Protein AF-0000000072274814 (afdb_homodimer)

Organism: Rhodospirillum rubrum (strain ATCC 11170 / ATH 1.1.1 / DSM 467 / LMG 4362 / NCIMB 8255 / S1) (NCBI:txid269796)

Nearest PDB structures (foldseek):
  7jh5-assembly2_B  TM=3.979E-01  e=6.480E+00  synthetic construct
  5jr9-assembly1_B  TM=5.793E-01  e=1.884E+00  Nanoarchaeum equitans Kin4-M
  8gl3-assembly1_A  TM=4.711E-01  e=1.985E+00  synthetic construct

Sequence (294 aa):
MVKPGLYERDFYAWTREQAALLRSGQLSSADIDHIAEEIESMGRAEKRELVARLAVLLLHLLKWQFQPTHRGASWRLSIANTRDELADLLADNPSLTAQIDAAVGSAYRRARRQAAAETGYGESAFPDLCPYRLAEMMDGDFWPDQSMVKPGLYERDFYAWTREQAALLRSGQLSSADIDHIAEEIESMGRAEKRELVARLAVLLLHLLKWQFQPTHRGASWRLSIANTRDELADLLADNPSLTAQIDAAVGSAYRRARRQAAAETGYGESAFPDLCPYRLAEMMDGDFWPDQS

pLDDT: mean 94.86, std 9.3, range [36.84, 98.69]

Structure (mmCIF, N/CA/C/O backbone):
data_AF-0000000072274814-model_v1
#
loop_
_entity.id
_entity.type
_entity.pdbx_description
1 polymer 'DUF29 domain-containing protein'
#
loop_
_atom_site.group_PDB
_atom_site.id
_atom_site.type_symbol
_atom_site.label_atom_id
_atom_site.label_alt_id
_atom_site.label_comp_id
_atom_site.label_asym_id
_atom_site.label_entity_id
_atom_site.label_seq_id
_atom_site.pdbx_PDB_ins_code
_atom_site.Cartn_x
_atom_site.Cartn_y
_atom_site.Cartn_z
_atom_site.occupancy
_atom_site.B_iso_or_equiv
_atom_site.auth_seq_id
_atom_site.auth_comp_id
_atom_site.auth_asym_id
_atom_site.auth_atom_id
_atom_site.pdbx_PDB_model_num
ATOM 1 N N . MET A 1 1 ? 6.66 -10.148 -31.688 1 36.84 1 MET A N 1
ATOM 2 C CA . MET A 1 1 ? 6.156 -9.578 -30.453 1 36.84 1 MET A CA 1
ATOM 3 C C . MET A 1 1 ? 6.82 -10.227 -29.234 1 36.84 1 MET A C 1
ATOM 5 O O . MET A 1 1 ? 6.777 -11.453 -29.094 1 36.84 1 MET A O 1
ATOM 9 N N . VAL A 1 2 ? 7.852 -9.656 -28.922 1 49.53 2 VAL A N 1
ATOM 10 C CA . VAL A 1 2 ? 8.656 -10.305 -27.891 1 49.53 2 VAL A CA 1
ATOM 11 C C . VAL A 1 2 ? 7.75 -10.805 -26.766 1 49.53 2 VAL A C 1
ATOM 13 O O . VAL A 1 2 ? 6.836 -10.102 -26.328 1 49.53 2 VAL A O 1
ATOM 16 N N . LYS A 1 3 ? 7.637 -12.047 -26.656 1 57.03 3 LYS A N 1
ATOM 17 C CA . LYS A 1 3 ? 6.824 -12.703 -25.641 1 57.03 3 LYS A CA 1
ATOM 18 C C . LYS A 1 3 ? 7.062 -12.078 -24.266 1 57.03 3 LYS A C 1
ATOM 20 O O . LYS A 1 3 ? 8.203 -11.93 -23.828 1 57.03 3 LYS A O 1
ATOM 25 N N . PRO A 1 4 ? 5.898 -11.484 -23.766 1 71.69 4 PRO A N 1
ATOM 26 C CA . PRO A 1 4 ? 6.125 -10.852 -22.469 1 71.69 4 PRO A CA 1
ATOM 27 C C . PRO A 1 4 ? 6.855 -11.766 -21.484 1 71.69 4 PRO A C 1
ATOM 29 O O . PRO A 1 4 ? 6.664 -12.984 -21.516 1 71.69 4 PRO A O 1
ATOM 32 N N . GLY A 1 5 ? 7.875 -11.289 -20.984 1 86.38 5 GLY A N 1
ATOM 33 C CA . GLY A 1 5 ? 8.648 -12.047 -20.016 1 86.38 5 GLY A CA 1
ATOM 34 C C . GLY A 1 5 ? 7.871 -12.367 -18.766 1 86.38 5 GLY A C 1
ATOM 35 O O . GLY A 1 5 ? 6.703 -11.992 -18.625 1 86.38 5 GLY A O 1
ATOM 36 N N . LEU A 1 6 ? 8.352 -13.258 -18 1 92.56 6 LEU A N 1
ATOM 37 C CA . LEU A 1 6 ? 7.746 -13.703 -16.75 1 92.56 6 LEU A CA 1
ATOM 38 C C . LEU A 1 6 ? 7.324 -12.516 -15.891 1 92.56 6 LEU A C 1
ATOM 40 O O . LEU A 1 6 ? 6.289 -12.555 -15.227 1 92.56 6 LEU A O 1
ATOM 44 N N . TYR A 1 7 ? 8.047 -11.445 -15.977 1 95.12 7 TYR A N 1
ATOM 45 C CA . TYR A 1 7 ? 7.793 -10.219 -15.234 1 95.12 7 TYR A CA 1
ATOM 46 C C . TYR A 1 7 ? 6.414 -9.656 -15.562 1 95.12 7 TYR A C 1
ATOM 48 O O . TYR A 1 7 ? 5.668 -9.25 -14.664 1 95.12 7 TYR A O 1
ATOM 56 N N . GLU A 1 8 ? 5.977 -9.695 -16.75 1 93.62 8 GLU A N 1
ATOM 57 C CA . GLU A 1 8 ? 4.711 -9.125 -17.188 1 93.62 8 GLU A CA 1
ATOM 58 C C . GLU A 1 8 ? 3.574 -10.133 -17.062 1 93.62 8 GLU A C 1
ATOM 60 O O . GLU A 1 8 ? 2.43 -9.758 -16.797 1 93.62 8 GLU A O 1
ATOM 65 N N . ARG A 1 9 ? 3.865 -11.336 -17.141 1 95.19 9 ARG A N 1
ATOM 66 C CA . ARG A 1 9 ? 2.834 -12.352 -17.297 1 95.19 9 ARG A CA 1
ATOM 67 C C . ARG A 1 9 ? 2.455 -12.953 -15.945 1 95.19 9 ARG A C 1
ATOM 69 O O . ARG A 1 9 ? 1.327 -13.414 -15.766 1 95.19 9 ARG A O 1
ATOM 76 N N . ASP A 1 10 ? 3.389 -12.93 -15.141 1 97.69 10 ASP A N 1
ATOM 77 C CA . ASP A 1 10 ? 3.189 -13.562 -13.836 1 97.69 10 ASP A CA 1
ATOM 78 C C . ASP A 1 10 ? 4.113 -12.961 -12.789 1 97.69 10 ASP A C 1
ATOM 80 O O . ASP A 1 10 ? 5.117 -13.562 -12.406 1 97.69 10 ASP A O 1
ATOM 84 N N . PHE A 1 11 ? 3.74 -11.898 -12.234 1 98 11 PHE A N 1
ATOM 85 C CA . PHE A 1 11 ? 4.582 -11.117 -11.328 1 98 11 PHE A CA 1
ATOM 86 C C . PHE A 1 11 ? 4.887 -11.906 -10.062 1 98 11 PHE A C 1
ATOM 88 O O . PHE A 1 11 ? 6.012 -11.875 -9.562 1 98 11 PHE A O 1
ATOM 95 N N . TYR A 1 12 ? 3.971 -12.617 -9.562 1 97.94 12 TYR A N 1
ATOM 96 C CA . TYR A 1 12 ? 4.172 -13.43 -8.367 1 97.94 12 TYR A CA 1
ATOM 97 C C . TYR A 1 12 ? 5.262 -14.469 -8.586 1 97.94 12 TYR A C 1
ATOM 99 O O . TYR A 1 12 ? 6.203 -14.578 -7.801 1 97.94 12 TYR A O 1
ATOM 107 N N . ALA A 1 13 ? 5.125 -15.188 -9.641 1 97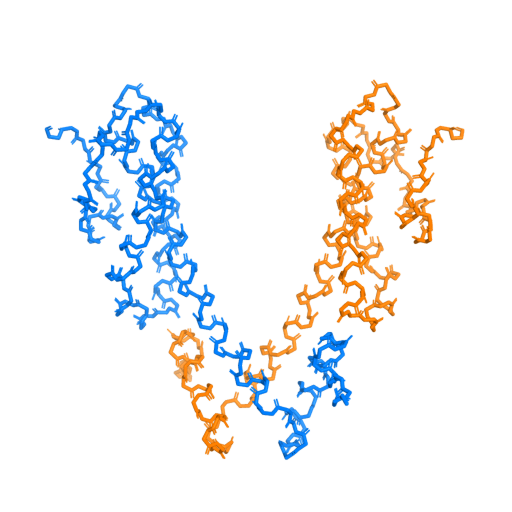.94 13 ALA A N 1
ATOM 108 C CA . ALA A 1 13 ? 6.141 -16.188 -9.969 1 97.94 13 ALA A CA 1
ATOM 109 C C . ALA A 1 13 ? 7.496 -15.531 -10.211 1 97.94 13 ALA A C 1
ATOM 111 O O . ALA A 1 13 ? 8.531 -16.078 -9.82 1 97.94 13 ALA A O 1
ATOM 112 N N . TRP A 1 14 ? 7.406 -14.391 -10.867 1 98.44 14 TRP A N 1
ATOM 113 C CA . TRP A 1 14 ? 8.633 -13.648 -11.133 1 98.44 14 TRP A CA 1
ATOM 114 C C . TRP A 1 14 ? 9.352 -13.305 -9.828 1 98.44 14 TRP A C 1
ATOM 116 O O . TRP A 1 14 ? 10.562 -13.516 -9.711 1 98.44 14 TRP A O 1
ATOM 126 N N . THR A 1 15 ? 8.625 -12.797 -8.836 1 98.44 15 THR A N 1
ATOM 127 C CA . THR A 1 15 ? 9.242 -12.406 -7.57 1 98.44 15 THR A CA 1
ATOM 128 C C . THR A 1 15 ? 9.891 -13.609 -6.891 1 98.44 15 THR A C 1
ATOM 130 O O . THR A 1 15 ? 10.992 -13.5 -6.344 1 98.44 15 THR A O 1
ATOM 133 N N . ARG A 1 16 ? 9.266 -14.703 -6.953 1 97.31 16 ARG A N 1
ATOM 134 C CA . ARG A 1 16 ? 9.789 -15.914 -6.324 1 97.31 16 ARG A CA 1
ATOM 135 C C . ARG A 1 16 ? 11.047 -16.391 -7.031 1 97.31 16 ARG A C 1
ATOM 137 O O . ARG A 1 16 ? 12.047 -16.719 -6.383 1 97.31 16 ARG A O 1
ATOM 144 N N . GLU A 1 17 ? 10.961 -16.406 -8.297 1 98.06 17 GLU A N 1
ATOM 145 C CA . GLU A 1 17 ? 12.102 -16.859 -9.094 1 98.06 17 GLU A CA 1
ATOM 146 C C . GLU A 1 17 ? 13.305 -15.945 -8.891 1 98.06 17 GLU A C 1
ATOM 148 O O . GLU A 1 17 ? 14.422 -16.422 -8.672 1 98.06 17 GLU A O 1
ATOM 153 N N . GLN A 1 18 ? 13.047 -14.648 -9 1 98.38 18 GLN A N 1
ATOM 154 C CA . GLN A 1 18 ? 14.133 -13.688 -8.891 1 98.38 18 GLN A CA 1
ATOM 155 C C . GLN A 1 18 ? 14.75 -13.711 -7.496 1 98.38 18 GLN A C 1
ATOM 157 O O . GLN A 1 18 ? 15.977 -13.648 -7.348 1 98.38 18 GLN A O 1
ATOM 162 N N . ALA A 1 19 ? 13.938 -13.797 -6.453 1 98.25 19 ALA A N 1
ATOM 163 C CA . ALA A 1 19 ? 14.461 -13.891 -5.098 1 98.25 19 ALA A CA 1
ATOM 164 C C . ALA A 1 19 ? 15.336 -15.133 -4.934 1 98.25 19 ALA A C 1
ATOM 166 O O . ALA A 1 19 ? 16.406 -15.062 -4.328 1 98.25 19 ALA A O 1
ATOM 167 N N . ALA A 1 20 ? 14.93 -16.234 -5.469 1 97.94 20 ALA A N 1
ATOM 168 C CA . ALA A 1 20 ? 15.688 -17.484 -5.379 1 97.94 20 ALA A CA 1
ATOM 169 C C . ALA A 1 20 ? 17.031 -17.375 -6.098 1 97.94 20 ALA A C 1
ATOM 171 O O . ALA A 1 20 ? 18.062 -17.812 -5.586 1 97.94 20 ALA A O 1
ATOM 172 N N . LEU A 1 21 ? 16.984 -16.781 -7.309 1 97.88 21 LEU A N 1
ATOM 173 C CA . LEU A 1 21 ? 18.203 -16.594 -8.078 1 97.88 21 LEU A CA 1
ATOM 174 C C . LEU A 1 21 ? 19.203 -15.719 -7.32 1 97.88 21 LEU A C 1
ATOM 176 O O . LEU A 1 21 ? 20.391 -16.031 -7.266 1 97.88 21 LEU A O 1
ATOM 180 N N . LEU A 1 22 ? 18.703 -14.656 -6.703 1 97.31 22 LEU A N 1
ATOM 181 C CA . LEU A 1 22 ? 19.547 -13.75 -5.934 1 97.31 22 LEU A CA 1
ATOM 182 C C . LEU A 1 22 ? 20.172 -14.461 -4.734 1 97.31 22 LEU A C 1
ATOM 184 O O . LEU A 1 22 ? 21.375 -14.391 -4.516 1 97.31 22 LEU A O 1
ATOM 188 N N . ARG A 1 23 ? 19.406 -15.203 -4.047 1 96.62 23 ARG A N 1
ATOM 189 C CA . ARG A 1 23 ? 19.859 -15.867 -2.83 1 96.62 23 ARG A CA 1
ATOM 190 C C . ARG A 1 23 ? 20.875 -16.969 -3.152 1 96.62 23 ARG A C 1
ATOM 192 O O . ARG A 1 23 ? 21.781 -17.234 -2.365 1 96.62 23 ARG A O 1
ATOM 199 N N . SER A 1 24 ? 20.719 -17.531 -4.262 1 96.88 24 SER A N 1
ATOM 200 C CA . SER A 1 24 ? 21.625 -18.609 -4.641 1 96.88 24 SER A CA 1
ATOM 201 C C . SER A 1 24 ? 22.859 -18.078 -5.34 1 96.88 24 SER A C 1
ATOM 203 O O . SER A 1 24 ? 23.734 -18.859 -5.75 1 96.88 24 SER A O 1
ATOM 205 N N . GLY A 1 25 ? 22.891 -16.797 -5.566 1 94.5 25 GLY A N 1
ATOM 206 C CA . GLY A 1 25 ? 24.078 -16.172 -6.148 1 94.5 25 GLY A CA 1
ATOM 207 C C . GLY A 1 25 ? 24.125 -16.281 -7.66 1 94.5 25 GLY A C 1
ATOM 208 O O . GLY A 1 25 ? 25.141 -15.992 -8.281 1 94.5 25 GLY A O 1
ATOM 209 N N . GLN A 1 26 ? 23.062 -16.75 -8.234 1 95.31 26 GLN A N 1
ATOM 210 C CA . GLN A 1 26 ? 23 -16.844 -9.688 1 95.31 26 GLN A CA 1
ATOM 211 C C . GLN A 1 26 ? 22.609 -15.516 -10.32 1 95.31 26 GLN A C 1
ATOM 213 O O . GLN A 1 26 ? 21.578 -15.43 -11 1 95.31 26 GLN A O 1
ATOM 218 N N . LEU A 1 27 ? 23.406 -14.555 -10.188 1 94.56 27 LEU A N 1
ATOM 219 C CA . LEU A 1 27 ? 23.109 -13.164 -10.539 1 94.56 27 LEU A CA 1
ATOM 220 C C . LEU A 1 27 ? 23.047 -12.992 -12.047 1 94.56 27 LEU A C 1
ATOM 222 O O . LEU A 1 27 ? 22.297 -12.148 -12.547 1 94.56 27 LEU A O 1
ATOM 226 N N . SER A 1 28 ? 23.797 -13.758 -12.75 1 93.44 28 SER A N 1
ATOM 227 C CA . SER A 1 28 ? 23.812 -13.656 -14.211 1 93.44 28 SER A CA 1
ATOM 228 C C . SER A 1 28 ? 22.469 -14.094 -14.805 1 93.44 28 SER A C 1
ATOM 230 O O . SER A 1 28 ? 22.125 -13.711 -15.922 1 93.44 28 SER A O 1
ATOM 232 N N . SER A 1 29 ? 21.766 -14.875 -14.062 1 96 29 SER A N 1
ATOM 233 C CA . SER A 1 29 ? 20.469 -15.383 -14.531 1 96 29 SER A CA 1
ATOM 234 C C . SER A 1 29 ? 19.328 -14.508 -14.047 1 96 29 SER A C 1
ATOM 236 O O . SER A 1 29 ? 18.172 -14.703 -14.445 1 96 29 SER A O 1
ATOM 238 N N . ALA A 1 30 ? 19.641 -13.586 -13.195 1 96.62 30 ALA A N 1
ATOM 239 C CA . ALA A 1 30 ? 18.594 -12.75 -12.594 1 96.62 30 ALA A CA 1
ATOM 240 C C . ALA A 1 30 ? 18.203 -11.617 -13.531 1 96.62 30 ALA A C 1
ATOM 242 O O . ALA A 1 30 ? 19 -11.156 -14.336 1 96.62 30 ALA A O 1
ATOM 243 N N . ASP A 1 31 ? 16.953 -11.227 -13.5 1 97.25 31 ASP A N 1
ATOM 244 C CA . ASP A 1 31 ? 16.391 -10.117 -14.266 1 97.25 31 ASP A CA 1
ATOM 245 C C . ASP A 1 31 ? 16.734 -8.773 -13.617 1 97.25 31 ASP A C 1
ATOM 247 O O . ASP A 1 31 ? 15.859 -8.078 -13.102 1 97.25 31 ASP A O 1
ATOM 251 N N . ILE A 1 32 ? 17.969 -8.391 -13.75 1 97.06 32 ILE A N 1
ATOM 252 C CA . ILE A 1 32 ? 18.562 -7.285 -13.016 1 97.06 32 ILE A CA 1
ATOM 253 C C . ILE A 1 32 ? 17.844 -5.984 -13.359 1 97.06 32 ILE A C 1
ATOM 255 O O . ILE A 1 32 ? 17.609 -5.148 -12.484 1 97.06 32 ILE A O 1
ATOM 259 N N . ASP A 1 33 ? 17.469 -5.871 -14.578 1 96.56 33 ASP A N 1
ATOM 260 C CA . ASP A 1 33 ? 16.828 -4.633 -15.008 1 96.56 33 ASP A CA 1
ATOM 261 C C . ASP A 1 33 ? 15.5 -4.422 -14.281 1 96.56 33 ASP A C 1
ATOM 263 O O . ASP A 1 33 ? 15.25 -3.344 -13.734 1 96.56 33 ASP A O 1
ATOM 267 N N . HIS A 1 34 ? 14.68 -5.445 -14.242 1 97.88 34 HIS A N 1
ATOM 268 C CA . HIS A 1 34 ? 13.383 -5.293 -13.586 1 97.88 34 HIS A CA 1
ATOM 269 C C . HIS A 1 34 ? 13.531 -5.266 -12.07 1 97.88 34 HIS A C 1
ATOM 271 O O . HIS A 1 34 ? 12.773 -4.586 -11.383 1 97.88 34 HIS A O 1
ATOM 277 N N . ILE A 1 35 ? 14.531 -5.969 -11.57 1 98.38 35 ILE A N 1
ATOM 278 C CA . ILE A 1 35 ? 14.812 -5.895 -10.141 1 98.38 35 ILE A CA 1
ATOM 279 C C . ILE A 1 35 ? 15.18 -4.465 -9.766 1 98.38 35 ILE A C 1
ATOM 281 O O . ILE A 1 35 ? 14.664 -3.916 -8.789 1 98.38 35 ILE A O 1
ATOM 285 N N . ALA A 1 36 ? 16.047 -3.854 -10.539 1 98.19 36 ALA A N 1
ATOM 286 C CA . ALA A 1 36 ? 16.438 -2.469 -10.297 1 98.19 36 ALA A CA 1
ATOM 287 C C . ALA A 1 36 ? 15.234 -1.538 -10.328 1 98.19 36 ALA A C 1
ATOM 289 O O . ALA A 1 36 ? 15.109 -0.64 -9.492 1 98.19 36 ALA A O 1
ATOM 290 N N . GLU A 1 37 ? 14.398 -1.772 -11.258 1 98 37 GLU A N 1
ATOM 291 C CA . GLU A 1 37 ? 13.188 -0.962 -11.391 1 98 37 GLU A CA 1
ATOM 292 C C . GLU A 1 37 ? 12.312 -1.076 -10.148 1 98 37 GLU A C 1
ATOM 294 O O . GLU A 1 37 ? 11.812 -0.07 -9.641 1 98 37 GLU A O 1
ATOM 299 N N . GLU A 1 38 ? 12.148 -2.314 -9.68 1 98.44 38 GLU A N 1
ATOM 300 C CA . GLU A 1 38 ? 11.312 -2.539 -8.508 1 98.44 38 GLU A CA 1
ATOM 301 C C . GLU A 1 38 ? 11.93 -1.899 -7.266 1 98.44 38 GLU A C 1
ATOM 303 O O . GLU A 1 38 ? 11.227 -1.294 -6.457 1 98.44 38 GLU A O 1
ATOM 308 N N . ILE A 1 39 ? 13.195 -2.01 -7.113 1 98.44 39 ILE A N 1
ATOM 309 C CA . ILE A 1 39 ? 13.891 -1.421 -5.973 1 98.44 39 ILE A CA 1
ATOM 310 C C . ILE A 1 39 ? 13.773 0.101 -6.027 1 98.44 39 ILE A C 1
ATOM 312 O O . ILE A 1 39 ? 13.477 0.741 -5.016 1 98.44 39 ILE A O 1
ATOM 316 N N . GLU A 1 40 ? 13.961 0.645 -7.191 1 97.44 40 GLU A N 1
ATOM 317 C CA . GLU A 1 40 ? 13.797 2.084 -7.363 1 97.44 40 GLU A CA 1
ATOM 318 C C . GLU A 1 40 ? 12.367 2.518 -7.055 1 97.44 40 GLU A C 1
ATOM 320 O O . GLU A 1 40 ? 12.148 3.568 -6.453 1 97.44 40 GLU A O 1
ATOM 325 N N . SER A 1 41 ? 11.445 1.715 -7.477 1 97.81 41 SER A N 1
ATOM 326 C CA . SER A 1 41 ? 10.039 2.01 -7.246 1 97.81 41 SER A CA 1
ATOM 327 C C . SER A 1 41 ? 9.727 2.084 -5.754 1 97.81 41 SER A C 1
ATOM 329 O O . SER A 1 41 ? 8.883 2.881 -5.328 1 97.81 41 SER A O 1
ATOM 331 N N . MET A 1 42 ? 10.375 1.286 -4.969 1 97.81 42 MET A N 1
ATOM 332 C CA . MET A 1 42 ? 10.18 1.319 -3.523 1 97.81 42 MET A CA 1
ATOM 333 C C . MET A 1 42 ? 10.594 2.668 -2.947 1 97.81 42 MET A C 1
ATOM 335 O O . MET A 1 42 ? 9.945 3.184 -2.033 1 97.81 42 MET A O 1
ATOM 339 N N . GLY A 1 43 ? 11.633 3.242 -3.492 1 97.06 43 GLY A N 1
ATOM 340 C CA . GLY A 1 43 ? 12.008 4.59 -3.104 1 97.06 43 GLY A CA 1
ATOM 341 C C . GLY A 1 43 ? 10.953 5.629 -3.441 1 97.06 43 GLY A C 1
ATOM 342 O O . GLY A 1 43 ? 10.648 6.496 -2.623 1 97.06 43 GLY A O 1
ATOM 343 N N . ARG A 1 44 ? 10.414 5.527 -4.578 1 96.62 44 ARG A N 1
ATOM 344 C CA . ARG A 1 44 ? 9.352 6.434 -5 1 96.62 44 ARG A CA 1
ATOM 345 C C . ARG A 1 44 ? 8.141 6.316 -4.082 1 96.62 44 ARG A C 1
ATOM 347 O O . ARG A 1 44 ? 7.457 7.309 -3.82 1 96.62 44 ARG A O 1
ATOM 354 N N . ALA A 1 45 ? 7.969 5.086 -3.652 1 97.38 45 ALA A N 1
ATOM 355 C CA . ALA A 1 45 ? 6.848 4.863 -2.744 1 97.38 45 ALA A CA 1
ATOM 356 C C . ALA A 1 45 ? 7.043 5.621 -1.435 1 97.38 45 ALA A C 1
ATOM 358 O O . ALA A 1 45 ? 6.09 6.172 -0.879 1 97.38 45 ALA A O 1
ATOM 359 N N . GLU A 1 46 ? 8.211 5.617 -0.935 1 97.69 46 GLU A N 1
ATOM 360 C CA . GLU A 1 46 ? 8.516 6.379 0.275 1 97.69 46 GLU A CA 1
ATOM 361 C C . GLU A 1 46 ? 8.25 7.867 0.072 1 97.69 46 GLU A C 1
ATOM 363 O O . GLU A 1 46 ? 7.691 8.531 0.95 1 97.69 46 GLU A O 1
ATOM 368 N N . LYS A 1 47 ? 8.648 8.336 -1.037 1 97.25 47 LYS A N 1
ATOM 369 C CA . LYS A 1 47 ? 8.398 9.742 -1.363 1 97.25 47 LYS A CA 1
ATOM 370 C C . LYS A 1 47 ? 6.906 10.023 -1.477 1 97.25 47 LYS A C 1
ATOM 372 O O . LYS A 1 47 ? 6.426 11.055 -0.999 1 97.25 47 LYS A O 1
ATOM 377 N N . ARG A 1 48 ? 6.207 9.125 -2.092 1 97.62 48 ARG A N 1
ATOM 378 C CA . ARG A 1 48 ? 4.762 9.273 -2.211 1 97.62 48 ARG A CA 1
ATOM 379 C C . ARG A 1 48 ? 4.098 9.297 -0.837 1 97.62 48 ARG A C 1
ATOM 381 O O . ARG A 1 48 ? 3.145 10.047 -0.613 1 97.62 48 ARG A O 1
ATOM 388 N N . GLU A 1 49 ? 4.633 8.414 -0.001 1 98.12 49 GLU A N 1
ATOM 389 C CA . GLU A 1 49 ? 4.113 8.398 1.363 1 98.12 49 GLU A CA 1
ATOM 390 C C . GLU A 1 49 ? 4.344 9.734 2.059 1 98.12 49 GLU A C 1
ATOM 392 O O . GLU A 1 49 ? 3.463 10.234 2.766 1 98.12 49 GLU A O 1
ATOM 397 N N . LEU A 1 50 ? 5.473 10.289 1.893 1 98.25 50 LEU A N 1
ATOM 398 C CA . LEU A 1 50 ? 5.781 11.609 2.434 1 98.25 50 LEU A CA 1
ATOM 399 C C . LEU A 1 50 ? 4.758 12.641 1.963 1 98.25 50 LEU A C 1
ATOM 401 O O . LEU A 1 50 ? 4.172 13.359 2.777 1 98.25 50 LEU A O 1
ATOM 405 N N . VAL A 1 51 ? 4.48 12.641 0.672 1 98.44 51 VAL A N 1
ATOM 406 C CA . VAL A 1 51 ? 3.543 13.594 0.082 1 98.44 51 VAL A CA 1
ATOM 407 C C . VAL A 1 51 ? 2.139 13.344 0.63 1 98.44 51 VAL A C 1
ATOM 409 O O . VAL A 1 51 ? 1.425 14.281 0.978 1 98.44 51 VAL A O 1
ATOM 412 N N . ALA A 1 52 ? 1.816 12.117 0.748 1 98.44 52 ALA A N 1
ATOM 413 C CA . ALA A 1 52 ? 0.483 11.758 1.22 1 98.44 52 ALA A CA 1
ATOM 414 C C . ALA A 1 52 ? 0.265 12.219 2.658 1 98.44 52 ALA A C 1
ATOM 416 O O . ALA A 1 52 ? -0.772 12.805 2.979 1 98.44 52 ALA A O 1
ATOM 417 N N . ARG A 1 53 ? 1.197 11.938 3.48 1 98.5 53 ARG A N 1
ATOM 418 C CA . ARG A 1 53 ? 1.073 12.312 4.883 1 98.5 53 ARG A CA 1
ATOM 419 C C . ARG A 1 53 ? 1.075 13.828 5.043 1 98.5 53 ARG A C 1
ATOM 421 O O . ARG A 1 53 ? 0.316 14.375 5.848 1 98.5 53 ARG A O 1
ATOM 428 N N . LEU A 1 54 ? 1.913 14.5 4.273 1 98.5 54 LEU A N 1
ATOM 429 C CA . LEU A 1 54 ? 1.937 15.953 4.289 1 98.5 54 LEU A CA 1
ATOM 430 C C . LEU A 1 54 ? 0.589 16.531 3.859 1 98.5 54 LEU A C 1
ATOM 432 O O . LEU A 1 54 ? 0.112 17.5 4.434 1 98.5 54 LEU A O 1
ATOM 436 N N . ALA A 1 55 ? 0.003 15.945 2.869 1 98.69 55 ALA A N 1
ATOM 437 C CA . ALA A 1 55 ? -1.282 16.438 2.373 1 98.69 55 ALA A CA 1
ATOM 438 C C . ALA A 1 55 ? -2.359 16.328 3.4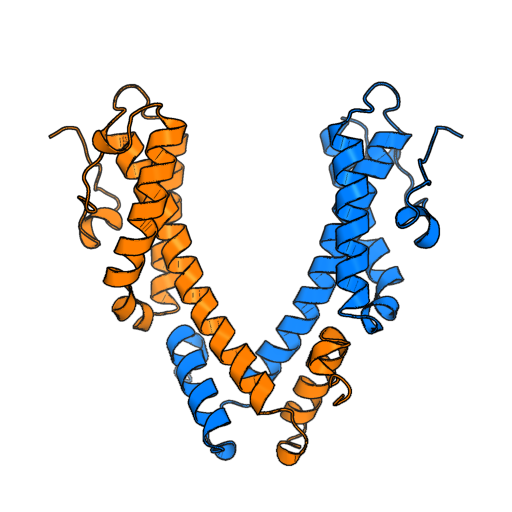49 1 98.69 55 ALA A C 1
ATOM 440 O O . ALA A 1 55 ? -3.164 17.25 3.621 1 98.69 55 ALA A O 1
ATOM 441 N N . VAL A 1 56 ? -2.352 15.227 4.145 1 98.69 56 VAL A N 1
ATOM 442 C CA . VAL A 1 56 ? -3.316 15.031 5.223 1 98.69 56 VAL A CA 1
ATOM 443 C C . VAL A 1 56 ? -3.086 16.062 6.32 1 98.69 56 VAL A C 1
ATOM 445 O O . VAL A 1 56 ? -4.035 16.688 6.805 1 98.69 56 VAL A O 1
ATOM 448 N N . LEU A 1 57 ? -1.839 16.25 6.691 1 98.62 57 LEU A N 1
ATOM 449 C CA . LEU A 1 57 ? -1.493 17.234 7.711 1 98.62 57 LEU A CA 1
ATOM 450 C C . LEU A 1 57 ? -1.942 18.625 7.297 1 98.62 57 LEU A C 1
ATOM 452 O O . LEU A 1 57 ? -2.619 19.312 8.062 1 98.62 57 LEU A O 1
ATOM 456 N N . LEU A 1 58 ? -1.606 18.969 6.082 1 98.5 58 LEU A N 1
ATOM 457 C CA . LEU A 1 58 ? -1.899 20.312 5.57 1 98.5 58 LEU A CA 1
ATOM 458 C C . LEU A 1 58 ? -3.404 20.531 5.453 1 98.5 58 LEU A C 1
ATOM 460 O O . LEU A 1 58 ? -3.9 21.625 5.746 1 98.5 58 LEU A O 1
ATOM 464 N N . LEU A 1 59 ? -4.133 19.5 5.043 1 98.56 59 LEU A N 1
ATOM 465 C CA . LEU A 1 59 ? -5.59 19.578 4.969 1 98.56 59 LEU A CA 1
ATOM 466 C C . LEU A 1 59 ? -6.18 19.984 6.312 1 98.56 59 LEU A C 1
ATOM 468 O O . LEU A 1 59 ? -6.961 20.938 6.395 1 98.56 59 LEU A O 1
ATOM 472 N N . HIS A 1 60 ? -5.727 19.328 7.352 1 98.19 60 HIS A N 1
ATOM 473 C CA . HIS A 1 60 ? -6.348 19.547 8.656 1 98.19 60 HIS A CA 1
ATOM 474 C C . HIS A 1 60 ? -5.82 20.828 9.305 1 98.19 60 HIS A C 1
ATOM 476 O O . HIS A 1 60 ? -6.531 21.469 10.078 1 98.19 60 HIS A O 1
ATOM 482 N N . LEU A 1 61 ? -4.555 21.234 8.961 1 97.94 61 LEU A N 1
ATOM 483 C CA . LEU A 1 61 ? -4.086 22.531 9.414 1 97.94 61 LEU A CA 1
ATOM 484 C C . LEU A 1 61 ? -4.887 23.656 8.758 1 97.94 61 LEU A C 1
ATOM 486 O O . LEU A 1 61 ? -5.246 24.641 9.422 1 97.94 61 LEU A O 1
ATOM 490 N N . LEU A 1 62 ? -5.145 23.547 7.477 1 97.62 62 LEU A N 1
ATOM 491 C CA . LEU A 1 62 ? -5.953 24.531 6.77 1 97.62 62 LEU A CA 1
ATOM 492 C C . LEU A 1 62 ? -7.359 24.609 7.363 1 97.62 62 LEU A C 1
ATOM 494 O O . LEU A 1 62 ? -7.867 25.688 7.633 1 97.62 62 LEU A O 1
ATOM 498 N N . LYS A 1 63 ? -7.969 23.438 7.555 1 97.38 63 LYS A N 1
ATOM 499 C CA . LYS A 1 63 ? -9.312 23.422 8.125 1 97.38 63 LYS A CA 1
ATOM 500 C C . LYS A 1 63 ? -9.312 24.016 9.531 1 97.38 63 LYS A C 1
ATOM 502 O O . LYS A 1 63 ? -10.266 24.719 9.914 1 97.38 63 LYS A O 1
ATOM 507 N N . TRP A 1 64 ? -8.258 23.672 10.273 1 97.06 64 TRP A N 1
ATOM 508 C CA . TRP A 1 64 ? -8.117 24.219 11.609 1 97.06 64 TRP A CA 1
ATOM 509 C C . TRP A 1 64 ? -8.055 25.75 11.57 1 97.06 64 TRP A C 1
ATOM 511 O O . TRP A 1 64 ? -8.711 26.422 12.367 1 97.06 64 TRP A O 1
ATOM 521 N N . GLN A 1 65 ? -7.324 26.297 10.688 1 96.69 65 GLN A N 1
ATOM 522 C CA . GLN A 1 65 ? -7.078 27.719 10.586 1 96.69 65 GLN A CA 1
ATOM 523 C C . GLN A 1 65 ? -8.289 28.453 10 1 96.69 65 GLN A C 1
ATOM 525 O O . GLN A 1 65 ? -8.656 29.531 10.469 1 96.69 65 GLN A O 1
ATOM 530 N N . PHE A 1 66 ? -8.977 27.906 9.078 1 96.38 66 PHE A N 1
ATOM 531 C CA . PHE A 1 66 ? -9.938 28.672 8.289 1 96.38 66 PHE A CA 1
ATOM 532 C C . PHE A 1 66 ? -11.367 28.328 8.695 1 96.38 66 PHE A C 1
ATOM 534 O O . PHE A 1 66 ? -12.312 29 8.273 1 96.38 66 PHE A O 1
ATOM 541 N N . GLN A 1 67 ? -11.445 27.281 9.484 1 95.69 67 GLN A N 1
ATOM 542 C CA . GLN A 1 67 ? -12.75 26.938 10.047 1 95.69 67 GLN A CA 1
ATOM 543 C C . GLN A 1 67 ? -12.688 26.875 11.57 1 95.69 67 GLN A C 1
ATOM 545 O O . GLN A 1 67 ? -12.984 25.828 12.164 1 95.69 67 GLN A O 1
ATOM 550 N N . PRO A 1 68 ? -12.453 27.984 12.242 1 94.38 68 PRO A N 1
ATOM 551 C CA . PRO A 1 68 ? -12.234 27.984 13.695 1 94.38 68 PRO A CA 1
ATOM 552 C C . PRO A 1 68 ? -13.445 27.469 14.469 1 94.38 68 PRO A C 1
ATOM 554 O O . PRO A 1 68 ? -13.289 26.906 15.555 1 94.38 68 PRO A O 1
ATOM 557 N N . THR A 1 69 ? -14.57 27.547 13.93 1 94.19 69 THR A N 1
ATOM 558 C CA . THR A 1 69 ? -15.773 27.156 14.648 1 94.19 69 THR A CA 1
ATOM 559 C C . THR A 1 69 ? -16 25.656 14.523 1 94.19 69 THR A C 1
ATOM 561 O O . THR A 1 69 ? -16.844 25.094 15.227 1 94.19 69 THR A O 1
ATOM 564 N N . HIS A 1 70 ? -15.203 25 13.656 1 95 70 HIS A N 1
ATOM 565 C CA . HIS A 1 70 ? -15.422 23.578 13.398 1 95 70 HIS A CA 1
ATOM 566 C C . HIS A 1 70 ? -14.297 22.734 13.969 1 95 70 HIS A C 1
ATOM 568 O O . HIS A 1 70 ? -14.273 21.516 13.781 1 95 70 HIS A O 1
ATOM 574 N N . ARG A 1 71 ? -13.516 23.422 14.703 1 94.38 71 ARG A N 1
ATOM 575 C CA . ARG A 1 71 ? -12.383 22.688 15.266 1 94.38 71 ARG A CA 1
ATOM 576 C C . ARG A 1 71 ? -12.859 21.547 16.141 1 94.38 71 ARG A C 1
ATOM 578 O O . ARG A 1 71 ? -13.578 21.766 17.125 1 94.38 71 ARG A O 1
ATOM 585 N N . GLY A 1 72 ? -12.5 20.312 15.711 1 94.25 72 GLY A N 1
ATOM 586 C CA . GLY A 1 72 ? -12.938 19.141 16.453 1 94.25 72 GLY A CA 1
ATOM 587 C C . GLY A 1 72 ? -11.805 18.219 16.859 1 94.25 72 GLY A C 1
ATOM 588 O O . GLY A 1 72 ? -10.68 18.375 16.375 1 94.25 72 GLY A O 1
ATOM 589 N N . ALA A 1 73 ? -12.133 17.344 17.766 1 96.06 73 ALA A N 1
ATOM 590 C CA . ALA A 1 73 ? -11.172 16.375 18.281 1 96.06 73 ALA A CA 1
ATOM 591 C C . ALA A 1 73 ? -10.594 15.516 17.156 1 96.06 73 ALA A C 1
ATOM 593 O O . ALA A 1 73 ? -9.414 15.141 17.203 1 96.06 73 ALA A O 1
ATOM 594 N N . SER A 1 74 ? -11.352 15.273 16.203 1 95.62 74 SER A N 1
ATOM 595 C CA . SER A 1 74 ? -10.898 14.43 15.102 1 95.62 74 SER A CA 1
ATOM 596 C C . SER A 1 74 ? -9.766 15.094 14.328 1 95.62 74 SER A C 1
ATOM 598 O O . SER A 1 74 ? -8.812 14.43 13.922 1 95.62 74 SER A O 1
ATOM 600 N N . TRP A 1 75 ? -9.93 16.453 14.086 1 96.62 75 TRP A N 1
ATOM 601 C CA . TRP A 1 75 ? -8.867 17.156 13.383 1 96.62 75 TRP A CA 1
ATOM 602 C C . TRP A 1 75 ? -7.59 17.188 14.211 1 96.62 75 TRP A C 1
ATOM 604 O O . TRP A 1 75 ? -6.492 16.984 13.688 1 96.62 75 TRP A O 1
ATOM 614 N N . ARG A 1 76 ? -7.805 17.375 15.477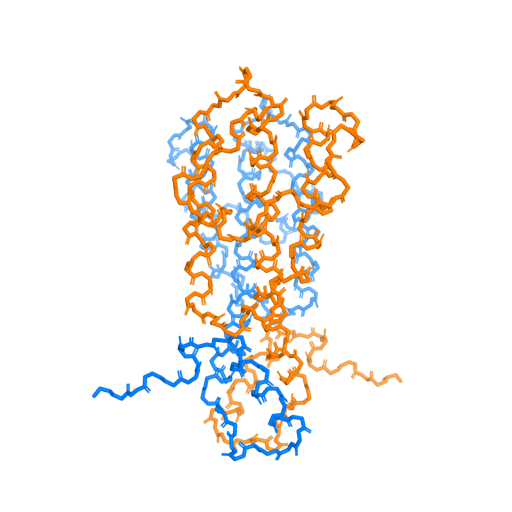 1 96 76 ARG A N 1
ATOM 615 C CA . ARG A 1 76 ? -6.664 17.406 16.375 1 96 76 ARG A CA 1
ATOM 616 C C . ARG A 1 76 ? -5.918 16.078 16.359 1 96 76 ARG A C 1
ATOM 618 O O . ARG A 1 76 ? -4.688 16.047 16.312 1 96 76 ARG A O 1
ATOM 625 N N . LEU A 1 77 ? -6.699 15.062 16.438 1 97.62 77 LEU A N 1
ATOM 626 C CA . LEU A 1 77 ? -6.117 13.719 16.422 1 97.62 77 LEU A CA 1
ATOM 627 C C . LEU A 1 77 ? -5.414 13.453 15.102 1 97.62 77 LEU A C 1
ATOM 629 O O . LEU A 1 77 ? -4.312 12.898 15.078 1 97.62 77 LEU A O 1
ATOM 633 N N . SER A 1 78 ? -6.012 13.844 14 1 98.12 78 SER A N 1
ATOM 634 C CA . SER A 1 78 ? -5.418 13.648 12.68 1 98.12 78 SER A CA 1
ATOM 635 C C . SER A 1 78 ? -4.082 14.375 12.562 1 98.12 78 SER A C 1
ATOM 637 O O . SER A 1 78 ? -3.096 13.805 12.094 1 98.12 78 SER A O 1
ATOM 639 N N . ILE A 1 79 ? -4.059 15.562 13.031 1 98 79 ILE A N 1
ATOM 640 C CA . ILE A 1 79 ? -2.848 16.375 12.961 1 98 79 ILE A CA 1
ATOM 641 C C . ILE A 1 79 ? -1.753 15.742 13.82 1 98 79 ILE A C 1
ATOM 643 O O . ILE A 1 79 ? -0.627 15.555 13.352 1 98 79 ILE A O 1
ATOM 647 N N . ALA A 1 80 ? -2.123 15.398 15.023 1 97.88 80 ALA A N 1
ATOM 648 C CA . ALA A 1 80 ? -1.153 14.797 15.938 1 97.88 80 ALA A CA 1
ATOM 649 C C . ALA A 1 80 ? -0.613 13.484 15.383 1 97.88 80 ALA A C 1
ATOM 651 O O . ALA A 1 80 ? 0.601 13.266 15.367 1 97.88 80 ALA A O 1
ATOM 652 N N . ASN A 1 81 ? -1.51 12.68 14.945 1 98.44 81 ASN A N 1
ATOM 653 C CA . ASN A 1 81 ? -1.108 11.375 14.422 1 98.44 81 ASN A CA 1
ATOM 654 C C . ASN A 1 81 ? -0.247 11.523 13.172 1 98.44 81 ASN A C 1
ATOM 656 O O . ASN A 1 81 ? 0.742 10.805 13.008 1 98.44 81 ASN A O 1
ATOM 660 N N . THR A 1 82 ? -0.617 12.43 12.305 1 98.5 82 THR A N 1
ATOM 661 C CA . THR A 1 82 ? 0.13 12.594 11.062 1 98.5 82 THR A CA 1
ATOM 662 C C . THR A 1 82 ? 1.52 13.164 11.344 1 98.5 82 THR A C 1
ATOM 664 O O . THR A 1 82 ? 2.492 12.781 10.688 1 98.5 82 THR A O 1
ATOM 667 N N . ARG A 1 83 ? 1.629 14 12.312 1 98.31 83 ARG A N 1
ATOM 668 C CA . ARG A 1 83 ? 2.938 14.484 12.742 1 98.31 83 ARG A CA 1
ATOM 669 C C . ARG A 1 83 ? 3.82 13.336 13.211 1 98.31 83 ARG A C 1
ATOM 671 O O . ARG A 1 83 ? 5 13.266 12.852 1 98.31 83 ARG A O 1
ATOM 678 N N . ASP A 1 84 ? 3.213 12.445 13.953 1 98.19 84 ASP A N 1
ATOM 679 C CA . ASP A 1 84 ? 3.951 11.273 14.414 1 98.19 84 ASP A CA 1
ATOM 680 C C . ASP A 1 84 ? 4.383 10.398 13.242 1 98.19 84 ASP A C 1
ATOM 682 O O . ASP A 1 84 ? 5.523 9.938 13.188 1 98.19 84 ASP A O 1
ATOM 686 N N . GLU A 1 85 ? 3.494 10.18 12.344 1 98.31 85 GLU A N 1
ATOM 687 C CA . GLU A 1 85 ? 3.77 9.352 11.18 1 98.31 85 GLU A CA 1
ATOM 688 C C . GLU A 1 85 ? 4.879 9.961 10.32 1 98.31 85 GLU A C 1
ATOM 690 O O . GLU A 1 85 ? 5.738 9.234 9.812 1 98.31 85 GLU A O 1
ATOM 695 N N . LEU A 1 86 ? 4.797 11.234 10.148 1 98.19 86 LEU A N 1
ATOM 696 C CA . LEU A 1 86 ? 5.82 11.93 9.383 1 98.19 86 LEU A CA 1
ATOM 697 C C . LEU A 1 86 ? 7.18 11.828 10.07 1 98.19 86 LEU A C 1
ATOM 699 O O . LEU A 1 86 ? 8.195 11.602 9.414 1 98.19 86 LEU A O 1
ATOM 703 N N . ALA A 1 87 ? 7.172 11.992 11.367 1 97.44 87 ALA A N 1
ATOM 704 C CA . ALA A 1 87 ? 8.414 11.867 12.125 1 97.44 87 ALA A CA 1
ATOM 705 C C . ALA A 1 87 ? 9.023 10.477 11.969 1 97.44 87 ALA A C 1
ATOM 707 O O . ALA A 1 87 ? 10.227 10.344 11.734 1 97.44 87 ALA A O 1
ATOM 708 N N . ASP A 1 88 ? 8.203 9.5 12.141 1 97.75 88 ASP A N 1
ATOM 709 C CA . ASP A 1 88 ? 8.656 8.117 11.969 1 97.75 88 ASP A CA 1
ATOM 710 C C . ASP A 1 88 ? 9.203 7.895 10.555 1 97.75 88 ASP A C 1
ATOM 712 O O . ASP A 1 88 ? 10.258 7.273 10.391 1 97.75 88 ASP A O 1
ATOM 716 N N . LEU A 1 89 ? 8.484 8.383 9.539 1 97.88 89 LEU A N 1
ATOM 717 C CA . LEU A 1 89 ? 8.875 8.211 8.141 1 97.88 89 LEU A CA 1
ATOM 718 C C . LEU A 1 89 ? 10.242 8.844 7.887 1 97.88 89 LEU A C 1
ATOM 720 O O . LEU A 1 89 ? 11.109 8.227 7.266 1 97.88 89 LEU A O 1
ATOM 724 N N . LEU A 1 90 ? 10.414 10.047 8.383 1 97 90 LEU A N 1
ATOM 725 C CA . LEU A 1 90 ? 11.664 10.773 8.148 1 97 90 LEU A CA 1
ATOM 726 C C . LEU A 1 90 ? 12.812 10.156 8.938 1 97 90 LEU A C 1
ATOM 728 O O . LEU A 1 90 ? 13.961 10.18 8.492 1 97 90 LEU A O 1
ATOM 732 N N . ALA A 1 91 ? 12.492 9.602 10.102 1 96.88 91 ALA A N 1
ATOM 733 C CA . ALA A 1 91 ? 13.5 8.906 10.891 1 96.88 91 ALA A CA 1
ATOM 734 C C . ALA A 1 91 ? 14.023 7.68 10.148 1 96.88 91 ALA A C 1
ATOM 736 O O . ALA A 1 91 ? 15.227 7.387 10.188 1 96.88 91 ALA A O 1
ATOM 737 N N . ASP A 1 92 ? 13.172 7.008 9.477 1 96.44 92 ASP A N 1
ATOM 738 C CA . ASP A 1 92 ? 13.531 5.809 8.727 1 96.44 92 ASP A CA 1
ATOM 739 C C . ASP A 1 92 ? 14.156 6.172 7.379 1 96.44 92 ASP A C 1
ATOM 741 O O . ASP A 1 92 ? 14.75 5.32 6.715 1 96.44 92 ASP A O 1
ATOM 745 N N . ASN A 1 93 ? 13.961 7.422 6.957 1 97.94 93 ASN A N 1
ATOM 746 C CA . ASN A 1 93 ? 14.422 7.926 5.672 1 97.94 93 ASN A CA 1
ATOM 747 C C . ASN A 1 93 ? 14.969 9.344 5.785 1 97.94 93 ASN A C 1
ATOM 749 O O . ASN A 1 93 ? 14.43 10.273 5.188 1 97.94 93 ASN A O 1
ATOM 753 N N . PRO A 1 94 ? 16.047 9.477 6.48 1 97.56 94 PRO A N 1
ATOM 754 C CA . PRO A 1 94 ? 16.578 10.828 6.68 1 97.56 94 PRO A CA 1
ATOM 755 C C . PRO A 1 94 ? 16.891 11.539 5.367 1 97.56 94 PRO A C 1
ATOM 757 O O . PRO A 1 94 ? 16.75 12.766 5.273 1 97.56 94 PRO A O 1
ATOM 760 N N . SER A 1 95 ? 17.203 10.867 4.383 1 96.88 95 SER A N 1
ATOM 761 C CA . SER A 1 95 ? 17.578 11.484 3.113 1 96.88 95 SER A CA 1
ATOM 762 C C . SER A 1 95 ? 16.359 12.062 2.404 1 96.88 95 SER A C 1
ATOM 764 O O . SER A 1 95 ? 16.484 12.844 1.459 1 96.88 95 SER A O 1
ATOM 766 N N . LEU A 1 96 ? 15.227 11.672 2.826 1 96.31 96 LEU A N 1
ATOM 767 C CA . LEU A 1 96 ? 13.992 12.219 2.266 1 96.31 96 LEU A CA 1
ATOM 768 C C . LEU A 1 96 ? 13.867 13.703 2.586 1 96.31 96 LEU A C 1
ATOM 770 O O . LEU A 1 96 ? 13.078 14.414 1.962 1 96.31 96 LEU A O 1
ATOM 774 N N . THR A 1 97 ? 14.602 14.109 3.574 1 94.75 97 THR A N 1
ATOM 775 C CA . THR A 1 97 ? 14.578 15.516 3.951 1 94.75 97 THR A CA 1
ATOM 776 C C . THR A 1 97 ? 14.922 16.406 2.756 1 94.75 97 THR A C 1
ATOM 778 O O . THR A 1 97 ? 14.383 17.5 2.615 1 94.75 97 THR A O 1
ATOM 781 N N . ALA A 1 98 ? 15.68 15.914 1.893 1 95.25 98 ALA A N 1
ATOM 782 C CA . ALA A 1 98 ? 16.094 16.672 0.709 1 95.25 98 ALA A CA 1
ATOM 783 C C . ALA A 1 98 ? 14.922 16.844 -0.26 1 95.25 98 ALA A C 1
ATOM 785 O O . ALA A 1 98 ? 14.984 17.656 -1.179 1 95.25 98 ALA A O 1
ATOM 786 N N . GLN A 1 99 ? 13.82 16.062 -0.104 1 95.88 99 GLN A N 1
ATOM 787 C CA . GLN A 1 99 ? 12.672 16.062 -1.007 1 95.88 99 GLN A CA 1
ATOM 788 C C . GLN A 1 99 ? 11.516 16.875 -0.42 1 95.88 99 GLN A C 1
ATOM 790 O O . GLN A 1 99 ? 10.453 16.984 -1.036 1 95.88 99 GLN A O 1
ATOM 795 N N . ILE A 1 100 ? 11.688 17.484 0.682 1 95.75 100 ILE A N 1
ATOM 796 C CA . ILE A 1 100 ? 10.594 18.031 1.474 1 95.75 100 ILE A CA 1
ATOM 797 C C . ILE A 1 100 ? 9.961 19.203 0.729 1 95.75 100 ILE A C 1
ATOM 799 O O . ILE A 1 100 ? 8.734 19.312 0.652 1 95.75 100 ILE A O 1
ATOM 803 N N . ASP A 1 101 ? 10.844 20.078 0.155 1 94.62 101 ASP A N 1
ATOM 804 C CA . ASP A 1 101 ? 10.297 21.25 -0.516 1 94.62 101 ASP A CA 1
ATOM 805 C C . ASP A 1 101 ? 9.367 20.844 -1.659 1 94.62 101 ASP A C 1
ATOM 807 O O . ASP A 1 101 ? 8.242 21.344 -1.757 1 94.62 101 ASP A O 1
ATOM 811 N N . ALA A 1 102 ? 9.867 19.969 -2.467 1 95.81 102 ALA A N 1
ATOM 812 C CA . ALA A 1 102 ? 9.062 19.469 -3.578 1 95.81 102 ALA A CA 1
ATOM 813 C C . ALA A 1 102 ? 7.82 18.734 -3.072 1 95.81 102 ALA A C 1
ATOM 815 O O . ALA A 1 102 ? 6.73 18.891 -3.629 1 95.81 102 ALA A O 1
ATOM 816 N N . ALA A 1 103 ? 7.902 17.953 -2.031 1 97.62 103 ALA A N 1
ATOM 817 C CA . ALA A 1 103 ? 6.801 17.203 -1.449 1 97.62 103 ALA A CA 1
ATOM 818 C C . ALA A 1 103 ? 5.727 18.125 -0.892 1 97.62 103 ALA A C 1
ATOM 820 O O . ALA A 1 103 ? 4.531 17.891 -1.077 1 97.62 103 ALA A O 1
ATOM 821 N N . VAL A 1 104 ? 6.184 19.203 -0.267 1 97.88 104 VAL A N 1
ATOM 822 C CA . VAL A 1 104 ? 5.246 20.156 0.306 1 97.88 104 VAL A CA 1
ATOM 823 C C . VAL A 1 104 ? 4.445 20.828 -0.809 1 97.88 104 VAL A C 1
ATOM 825 O O . VAL A 1 104 ? 3.234 21.016 -0.689 1 97.88 104 VAL A O 1
ATOM 828 N N . GLY A 1 105 ? 5.199 21.203 -1.844 1 97.31 105 GLY A N 1
ATOM 829 C CA . GLY A 1 105 ? 4.508 21.797 -2.973 1 97.31 105 GLY A CA 1
ATOM 830 C C . GLY A 1 105 ? 3.396 20.922 -3.523 1 97.31 105 GLY A C 1
ATOM 831 O O . GLY A 1 105 ? 2.262 21.391 -3.688 1 97.31 105 GLY A O 1
ATOM 832 N N . SER A 1 106 ? 3.662 19.703 -3.734 1 97.62 106 SER A N 1
ATOM 833 C CA . SER A 1 106 ? 2.693 18.75 -4.254 1 97.62 106 SER A CA 1
ATOM 834 C C . SER A 1 106 ? 1.579 18.484 -3.246 1 97.62 106 SER A C 1
ATOM 836 O O . SER A 1 106 ? 0.399 18.484 -3.604 1 97.62 106 SER A O 1
ATOM 838 N N . ALA A 1 107 ? 1.942 18.281 -2.043 1 98.56 107 ALA A N 1
ATOM 839 C CA . ALA A 1 107 ? 0.988 17.984 -0.977 1 98.56 107 ALA A CA 1
ATOM 840 C C . ALA A 1 107 ? 0.019 19.141 -0.771 1 98.56 107 ALA A C 1
ATOM 842 O O . ALA A 1 107 ? -1.181 18.938 -0.577 1 98.56 107 ALA A O 1
ATOM 843 N N . TYR A 1 108 ? 0.58 20.344 -0.874 1 98.5 108 TYR A N 1
ATOM 844 C CA . TYR A 1 108 ? -0.262 21.516 -0.616 1 98.5 108 TYR A CA 1
ATOM 845 C C . TYR A 1 108 ? -1.308 21.688 -1.712 1 98.5 108 TYR A C 1
ATOM 847 O O . TYR A 1 108 ? -2.455 22.047 -1.435 1 98.5 108 TYR A O 1
ATOM 855 N N . ARG A 1 109 ? -0.881 21.484 -2.898 1 97.88 109 ARG A N 1
ATOM 856 C CA . ARG A 1 109 ? -1.842 21.562 -3.994 1 97.88 109 ARG A CA 1
ATOM 857 C C . ARG A 1 109 ? -3.018 20.625 -3.76 1 97.88 109 ARG A C 1
ATOM 859 O O . ARG A 1 109 ? -4.176 21.016 -3.912 1 97.88 109 ARG A O 1
ATOM 866 N N . ARG A 1 110 ? -2.766 19.469 -3.334 1 98.06 110 ARG A N 1
ATOM 867 C CA . ARG A 1 110 ? -3.791 18.469 -3.051 1 98.06 110 ARG A CA 1
ATOM 868 C C . ARG A 1 110 ? -4.621 18.875 -1.834 1 98.06 110 ARG A C 1
ATOM 870 O O . ARG A 1 110 ? -5.852 18.797 -1.866 1 98.06 110 ARG A O 1
ATOM 877 N N . ALA A 1 111 ? -3.943 19.281 -0.823 1 98.5 111 ALA A N 1
ATOM 878 C CA . ALA A 1 111 ? -4.605 19.656 0.421 1 98.5 111 ALA A CA 1
ATOM 879 C C . ALA A 1 111 ? -5.531 20.859 0.204 1 98.5 111 ALA A C 1
ATOM 881 O O . ALA A 1 111 ? -6.637 20.906 0.746 1 98.5 111 ALA A O 1
ATOM 882 N N . ARG A 1 112 ? -5.023 21.766 -0.575 1 98.19 112 ARG A N 1
ATOM 883 C CA . ARG A 1 112 ? -5.797 22.969 -0.872 1 98.19 112 ARG A CA 1
ATOM 884 C C . ARG A 1 112 ? -7.098 22.609 -1.588 1 98.19 112 ARG A C 1
ATOM 886 O O . ARG A 1 112 ? -8.164 23.094 -1.213 1 98.19 112 ARG A O 1
ATOM 893 N N . ARG A 1 113 ? -7.027 21.781 -2.574 1 97.88 113 ARG A N 1
ATOM 894 C CA . ARG A 1 113 ? -8.203 21.328 -3.309 1 97.88 113 ARG A CA 1
ATOM 895 C C . ARG A 1 113 ? -9.164 20.578 -2.395 1 97.88 113 ARG A C 1
ATOM 897 O O . ARG A 1 113 ? -10.375 20.812 -2.436 1 97.88 113 ARG A O 1
ATOM 904 N N . GLN A 1 114 ? -8.617 19.766 -1.555 1 98.06 114 GLN A N 1
ATOM 905 C CA . GLN A 1 114 ? -9.438 18.969 -0.645 1 98.06 114 GLN A CA 1
ATOM 906 C C . GLN A 1 114 ? -10.086 19.844 0.419 1 98.06 114 GLN A C 1
ATOM 908 O O . GLN A 1 114 ? -11.258 19.641 0.766 1 98.06 114 GLN A O 1
ATOM 913 N N . ALA A 1 115 ? -9.336 20.766 0.932 1 97.94 115 ALA A N 1
ATOM 914 C CA . ALA A 1 115 ? -9.898 21.703 1.912 1 97.94 115 ALA A CA 1
ATOM 915 C C . ALA A 1 115 ? -11.062 22.484 1.318 1 97.94 115 ALA A C 1
ATOM 917 O O . ALA A 1 115 ? -12.102 22.656 1.963 1 97.94 115 ALA A O 1
ATOM 918 N N . ALA A 1 116 ? -10.844 22.891 0.107 1 97.94 116 ALA A N 1
ATOM 919 C CA . ALA A 1 116 ? -11.914 23.625 -0.573 1 97.94 116 ALA A CA 1
ATOM 920 C C . ALA A 1 116 ? -13.164 22.75 -0.71 1 97.94 116 ALA A C 1
ATOM 922 O O . ALA A 1 116 ? -14.273 23.188 -0.389 1 97.94 116 ALA A O 1
ATOM 923 N N . ALA A 1 117 ? -12.945 21.594 -1.103 1 97.06 117 ALA A N 1
ATOM 924 C CA . ALA A 1 117 ? -14.047 20.656 -1.315 1 97.06 117 ALA A CA 1
ATOM 925 C C . ALA A 1 117 ? -14.773 20.375 -0.008 1 97.06 117 ALA A C 1
ATOM 927 O O . ALA A 1 117 ? -16.016 20.344 0.028 1 97.06 117 ALA A O 1
ATOM 928 N N . GLU A 1 118 ? -14.094 20.266 1.055 1 96.62 118 GLU A N 1
ATOM 929 C CA . GLU A 1 118 ? -14.688 19.812 2.314 1 96.62 118 GLU A CA 1
ATOM 930 C C . GLU A 1 118 ? -15.297 21 3.074 1 96.62 118 GLU A C 1
ATOM 932 O O . GLU A 1 118 ? -16.203 20.812 3.881 1 96.62 118 GLU A O 1
ATOM 937 N N . THR A 1 119 ? -14.758 22.203 2.838 1 95.44 119 THR A N 1
ATOM 938 C CA . THR A 1 119 ? -15.242 23.359 3.564 1 95.44 119 THR A CA 1
ATOM 939 C C . THR A 1 119 ? -16.344 24.078 2.775 1 95.44 119 THR A C 1
ATOM 941 O O . THR A 1 119 ? -17.109 24.859 3.336 1 95.44 119 THR A O 1
ATOM 944 N N . GLY A 1 120 ? -16.312 23.797 1.474 1 95.94 120 GLY A N 1
ATOM 945 C CA . GLY A 1 120 ? -17.234 24.516 0.615 1 95.94 120 GLY A CA 1
ATOM 946 C C . GLY A 1 120 ? -16.734 25.906 0.226 1 95.94 120 GLY A C 1
ATOM 947 O O . GLY A 1 120 ? -17.438 26.656 -0.452 1 95.94 120 GLY A O 1
ATOM 948 N N . TYR A 1 121 ? -15.516 26.109 0.647 1 94.5 121 TYR A N 1
ATOM 949 C CA . TYR A 1 121 ? -14.906 27.375 0.255 1 94.5 121 TYR A CA 1
ATOM 950 C C . TYR A 1 121 ? -14.305 27.281 -1.142 1 94.5 121 TYR A C 1
ATOM 952 O O . TYR A 1 121 ? -14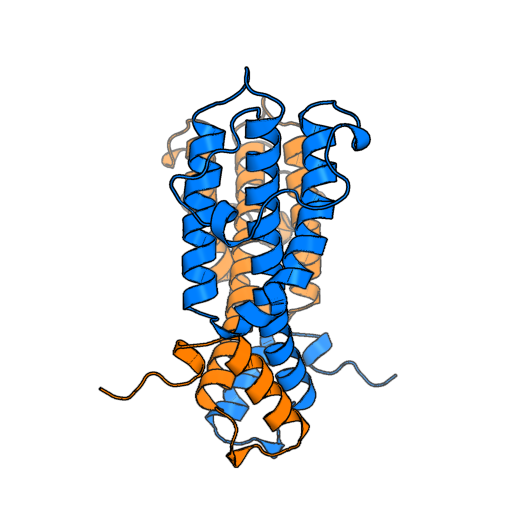.102 26.172 -1.664 1 94.5 121 TYR A O 1
ATOM 960 N N . GLY A 1 122 ? -14.203 28.375 -1.865 1 94.44 122 GLY A N 1
ATOM 961 C CA . GLY A 1 122 ? -13.398 28.375 -3.074 1 94.44 122 GLY A CA 1
ATOM 962 C C . GLY A 1 122 ? -11.914 28.203 -2.803 1 94.44 122 GLY A C 1
ATOM 963 O O . GLY A 1 122 ? -11.43 28.562 -1.728 1 94.44 122 GLY A O 1
ATOM 964 N N . GLU A 1 123 ? -11.18 27.578 -3.652 1 95.19 123 GLU A N 1
ATOM 965 C CA . GLU A 1 123 ? -9.742 27.375 -3.49 1 95.19 123 GLU A CA 1
ATOM 966 C C . GLU A 1 123 ? -9.023 28.703 -3.205 1 95.19 123 GLU A C 1
ATOM 968 O O . GLU A 1 123 ? -7.988 28.719 -2.541 1 95.19 123 GLU A O 1
ATOM 973 N N . SER A 1 124 ? -9.609 29.812 -3.664 1 95.62 124 SER A N 1
ATOM 974 C CA . SER A 1 124 ? -8.992 31.125 -3.508 1 95.62 124 SER A CA 1
ATOM 975 C C . SER A 1 124 ? -9.055 31.594 -2.059 1 95.62 124 SER A C 1
ATOM 977 O O . SER A 1 124 ? -8.391 32.562 -1.686 1 95.62 124 SER A O 1
ATOM 979 N N . ALA A 1 125 ? -9.836 30.984 -1.266 1 96.06 125 ALA A N 1
ATOM 980 C CA . ALA A 1 125 ? -9.914 31.297 0.158 1 96.06 125 ALA A CA 1
ATOM 981 C C . ALA A 1 125 ? -8.648 30.859 0.886 1 96.06 125 ALA A C 1
ATOM 983 O O . ALA A 1 125 ? -8.375 31.297 2.002 1 96.06 125 ALA A O 1
ATOM 984 N N . PHE A 1 126 ? -7.98 29.953 0.275 1 97.56 126 PHE A N 1
ATOM 985 C CA . PHE A 1 126 ? -6.73 29.438 0.82 1 97.56 126 PHE A CA 1
ATOM 986 C C . PHE A 1 126 ? -5.535 30.047 0.093 1 97.56 126 PHE A C 1
ATOM 988 O O . PHE A 1 126 ? -5.605 30.312 -1.106 1 97.56 126 PHE A O 1
ATOM 995 N N . PRO A 1 127 ? -4.375 30.266 0.801 1 97.5 127 PRO A N 1
ATOM 996 C CA . PRO A 1 127 ? -3.182 30.797 0.147 1 97.5 127 PRO A CA 1
ATOM 997 C C . PRO A 1 127 ? -2.734 29.969 -1.051 1 97.5 127 PRO A C 1
ATOM 999 O O . PRO A 1 127 ? -2.918 28.75 -1.06 1 97.5 127 PRO A O 1
ATOM 1002 N N . ASP A 1 128 ? -2.107 30.594 -2.008 1 96.62 128 ASP A N 1
ATOM 1003 C CA . ASP A 1 128 ? -1.643 29.922 -3.213 1 96.62 128 ASP A CA 1
ATOM 1004 C C . ASP A 1 128 ? -0.487 28.969 -2.9 1 96.62 128 ASP A C 1
ATOM 1006 O O . ASP A 1 128 ? -0.333 27.938 -3.551 1 96.62 128 ASP A O 1
ATOM 1010 N N . LEU A 1 129 ? 0.312 29.453 -1.933 1 96.56 129 LEU A N 1
ATOM 1011 C CA . LEU A 1 129 ? 1.437 28.641 -1.48 1 96.56 129 LEU A CA 1
ATOM 1012 C C . LEU A 1 129 ? 1.257 28.219 -0.023 1 96.56 129 LEU A C 1
ATOM 1014 O O . LEU A 1 129 ? 0.521 28.875 0.724 1 96.56 129 LEU A O 1
ATOM 1018 N N . CYS A 1 130 ? 1.839 27.172 0.363 1 97.75 130 CYS A N 1
ATOM 1019 C CA . CYS A 1 130 ? 1.733 26.656 1.727 1 97.75 130 CYS A CA 1
ATOM 1020 C C . CYS A 1 130 ? 2.123 27.734 2.736 1 97.75 130 CYS A C 1
ATOM 1022 O O . CYS A 1 130 ? 3.244 28.25 2.709 1 97.75 130 CYS A O 1
ATOM 1024 N N . PRO A 1 131 ? 1.299 28 3.576 1 96.88 131 PRO A N 1
ATOM 1025 C CA . PRO A 1 131 ? 1.573 29.094 4.512 1 96.88 131 PRO A CA 1
ATOM 1026 C C . PRO A 1 131 ? 2.377 28.641 5.73 1 96.88 131 PRO A C 1
ATOM 1028 O O . PRO A 1 131 ? 2.711 29.453 6.59 1 96.88 131 PRO A O 1
ATOM 1031 N N . TYR A 1 132 ? 2.699 27.375 5.785 1 96.69 132 TYR A N 1
ATOM 1032 C CA . TYR A 1 132 ? 3.355 26.844 6.969 1 96.69 132 TYR A CA 1
ATOM 1033 C C . TYR A 1 132 ? 4.785 26.422 6.656 1 96.69 132 TYR A C 1
ATOM 1035 O O . TYR A 1 132 ? 5.051 25.828 5.605 1 96.69 132 TYR A O 1
ATOM 1043 N N . ARG A 1 133 ? 5.691 26.672 7.559 1 94.31 133 ARG A N 1
ATOM 1044 C CA . ARG A 1 133 ? 7.039 26.109 7.469 1 94.31 133 ARG A CA 1
ATOM 1045 C C . ARG A 1 133 ? 7.062 24.656 7.949 1 94.31 133 ARG A C 1
ATOM 1047 O O . ARG A 1 133 ? 6.258 24.266 8.797 1 94.31 133 ARG A O 1
ATOM 1054 N N . LEU A 1 134 ? 7.938 23.922 7.43 1 92.5 134 LEU A N 1
ATOM 1055 C CA . LEU A 1 134 ? 8.039 22.531 7.836 1 92.5 134 LEU A CA 1
ATOM 1056 C C . LEU A 1 134 ? 8.172 22.406 9.352 1 92.5 134 LEU A C 1
ATOM 1058 O O . LEU A 1 134 ? 7.535 21.562 9.969 1 92.5 134 LEU A O 1
ATOM 1062 N N . ALA A 1 135 ? 9.047 23.25 9.922 1 93.62 135 ALA A N 1
ATOM 1063 C CA . ALA A 1 135 ? 9.266 23.219 11.367 1 93.62 135 ALA A CA 1
ATOM 1064 C C . ALA A 1 135 ? 7.961 23.438 12.125 1 93.62 135 ALA A C 1
ATOM 1066 O O . ALA A 1 135 ? 7.723 22.812 13.164 1 93.62 135 ALA A O 1
ATOM 1067 N N . GLU A 1 136 ? 7.133 24.297 11.625 1 94.94 136 GLU A N 1
ATOM 1068 C CA . GLU A 1 136 ? 5.824 24.547 12.234 1 94.94 136 GLU A CA 1
ATOM 1069 C C . GLU A 1 136 ? 4.91 23.328 12.086 1 94.94 136 GLU A C 1
ATOM 1071 O O . GLU A 1 136 ? 4.285 22.906 13.055 1 94.94 136 GLU A O 1
ATOM 1076 N N . MET A 1 137 ? 4.852 22.812 10.898 1 95.44 137 MET A N 1
ATOM 1077 C CA . MET A 1 137 ? 3.98 21.688 10.594 1 95.44 137 MET A CA 1
ATOM 1078 C C . MET A 1 137 ? 4.289 20.5 11.508 1 95.44 137 MET A C 1
ATOM 1080 O O . MET A 1 137 ? 3.383 19.766 11.898 1 95.44 137 MET A O 1
ATOM 1084 N N . MET A 1 138 ? 5.543 20.406 11.852 1 95.38 138 MET A N 1
ATOM 1085 C CA . MET A 1 138 ? 5.988 19.234 12.609 1 95.38 138 MET A CA 1
ATOM 1086 C C . MET A 1 138 ? 5.961 19.5 14.109 1 95.38 138 MET A C 1
ATOM 1088 O O . MET A 1 138 ? 6.156 18.594 14.914 1 95.38 138 MET A O 1
ATOM 1092 N N . ASP A 1 139 ? 5.754 20.75 14.484 1 95.81 139 ASP A N 1
ATOM 1093 C CA . ASP A 1 139 ? 5.77 21.156 15.883 1 95.81 139 ASP A CA 1
ATOM 1094 C C . ASP A 1 139 ? 4.465 20.781 16.578 1 95.81 139 ASP A C 1
ATOM 1096 O O . ASP A 1 139 ? 3.396 21.281 16.234 1 95.81 139 ASP A O 1
ATOM 1100 N N . GLY A 1 140 ? 4.59 19.953 17.562 1 95.25 140 GLY A N 1
ATOM 1101 C CA . GLY A 1 140 ? 3.432 19.469 18.297 1 95.25 140 GLY A CA 1
ATOM 1102 C C . GLY A 1 140 ? 2.658 20.594 18.984 1 95.25 140 GLY A C 1
ATOM 1103 O O . GLY A 1 140 ? 1.476 20.422 19.297 1 95.25 140 GLY A O 1
ATOM 1104 N N . ASP A 1 141 ? 3.238 21.688 19.141 1 94.56 141 ASP A N 1
ATOM 1105 C CA . ASP A 1 141 ? 2.604 22.797 19.844 1 94.56 141 ASP A CA 1
ATOM 1106 C C . ASP A 1 141 ? 2.107 23.859 18.875 1 94.56 141 ASP A C 1
ATOM 1108 O O . ASP A 1 141 ? 1.517 24.859 19.297 1 94.56 141 ASP A O 1
ATOM 1112 N N . PHE A 1 142 ? 2.309 23.641 17.594 1 95.56 142 PHE A N 1
ATOM 1113 C CA . PHE A 1 142 ? 1.896 24.625 16.609 1 95.56 142 PHE A CA 1
ATOM 1114 C C . PHE A 1 142 ? 0.437 24.422 16.219 1 95.56 142 PHE A C 1
ATOM 1116 O O . PHE A 1 142 ? 0.054 23.344 15.773 1 95.56 142 PHE A O 1
ATOM 1123 N N . TRP A 1 143 ? -0.362 25.406 16.359 1 95.44 143 TRP A N 1
ATOM 1124 C CA . TRP A 1 143 ? -1.742 25.516 15.898 1 95.44 143 TRP A CA 1
ATOM 1125 C C . TRP A 1 143 ? -1.975 26.828 15.172 1 95.44 143 TRP A C 1
ATOM 1127 O O . TRP A 1 143 ? -1.791 27.906 15.742 1 95.44 143 TRP A O 1
ATOM 1137 N N . PRO A 1 144 ? -2.271 26.719 13.852 1 92.56 144 PRO A N 1
ATOM 1138 C CA . PRO A 1 144 ? -2.424 27.984 13.109 1 92.56 144 PRO A CA 1
ATOM 1139 C C . PRO A 1 144 ? -3.684 28.75 13.508 1 92.56 144 PRO A C 1
ATOM 1141 O O . PRO A 1 144 ? -4.746 28.547 12.914 1 92.56 144 PRO A O 1
ATOM 1144 N N . ASP A 1 145 ? -3.68 29.234 14.789 1 80.5 145 ASP A N 1
ATOM 1145 C CA . ASP A 1 145 ? -4.805 30.031 15.266 1 80.5 145 ASP A CA 1
ATOM 1146 C C . ASP A 1 145 ? -4.957 31.312 14.438 1 80.5 145 ASP A C 1
ATOM 1148 O O . ASP A 1 145 ? -3.996 31.766 13.82 1 80.5 145 ASP A O 1
ATOM 1152 N N . GLN A 1 146 ? -6.031 31.75 13.922 1 56.75 146 GLN A N 1
ATOM 1153 C CA . GLN A 1 146 ? -6.352 32.969 13.203 1 56.75 146 GLN A CA 1
ATOM 1154 C C . GLN A 1 146 ? -5.453 34.125 13.648 1 56.75 146 GLN A C 1
ATOM 1156 O O . GLN A 1 146 ? -5.199 34.281 14.844 1 56.75 146 GLN A O 1
ATOM 1161 N N . SER A 1 147 ? -4.113 34.219 12.93 1 42.09 147 SER A N 1
ATOM 1162 C CA . SER A 1 147 ? -3.723 35.625 13.078 1 42.09 147 SER A CA 1
ATOM 1163 C C . SER A 1 147 ? -4.793 36.562 12.523 1 42.09 147 SER A C 1
ATOM 1165 O O . SER A 1 147 ? -5.512 36.219 11.586 1 42.09 147 SER A O 1
ATOM 1167 N N . MET B 1 1 ? 27.891 -3.588 18.297 1 36.88 1 MET B N 1
ATOM 1168 C CA . MET B 1 1 ? 26.547 -3.41 17.766 1 36.88 1 MET B CA 1
ATOM 1169 C C . MET B 1 1 ? 26.594 -3.064 16.281 1 36.88 1 MET B C 1
ATOM 1171 O O . MET B 1 1 ? 27.234 -2.09 15.883 1 36.88 1 MET B O 1
ATOM 1175 N N . VAL B 1 2 ? 26.594 -4.047 15.578 1 49.62 2 VAL B N 1
ATOM 1176 C CA . VAL B 1 2 ? 26.828 -3.832 14.156 1 49.62 2 VAL B CA 1
ATOM 1177 C C . VAL B 1 2 ? 26 -2.643 13.664 1 49.62 2 VAL B C 1
ATOM 1179 O O . VAL B 1 2 ? 24.812 -2.518 14.008 1 49.62 2 VAL B O 1
ATOM 1182 N N . LYS B 1 3 ? 26.625 -1.611 13.352 1 56.81 3 LYS B N 1
ATOM 1183 C CA . LYS B 1 3 ? 26 -0.387 12.859 1 56.81 3 LYS B CA 1
ATOM 1184 C C . LYS B 1 3 ? 24.953 -0.694 11.789 1 56.81 3 LYS B C 1
ATOM 1186 O O . LYS B 1 3 ? 25.234 -1.419 10.836 1 56.81 3 LYS B O 1
ATOM 1191 N N . PRO B 1 4 ? 23.688 -0.317 12.195 1 71.75 4 PRO B N 1
ATOM 1192 C CA . PRO B 1 4 ? 22.672 -0.653 11.188 1 71.75 4 PRO B CA 1
ATOM 1193 C C . PRO B 1 4 ? 23.062 -0.189 9.789 1 71.75 4 PRO B C 1
ATOM 1195 O O . PRO B 1 4 ? 23.719 0.849 9.633 1 71.75 4 PRO B O 1
ATOM 1198 N N . GLY B 1 5 ? 23.062 -1.077 8.93 1 86.25 5 GLY B N 1
ATOM 1199 C CA . GLY B 1 5 ? 23.375 -0.761 7.551 1 86.25 5 GLY B CA 1
ATOM 1200 C C . GLY B 1 5 ? 22.422 0.249 6.934 1 86.25 5 GLY B C 1
ATOM 1201 O O . GLY B 1 5 ? 21.5 0.71 7.59 1 86.25 5 GLY B O 1
ATOM 1202 N N . LEU B 1 6 ? 22.781 0.812 5.844 1 92.69 6 LEU B N 1
ATOM 1203 C CA . LEU B 1 6 ? 22.016 1.806 5.109 1 92.69 6 LEU B CA 1
ATOM 1204 C C . LEU B 1 6 ? 20.562 1.355 4.953 1 92.69 6 LEU B C 1
ATOM 1206 O O . LEU B 1 6 ? 19.641 2.174 5.016 1 92.69 6 LEU B O 1
ATOM 1210 N N . TYR B 1 7 ? 20.359 0.088 4.848 1 95.19 7 TYR B N 1
ATOM 1211 C CA . TYR B 1 7 ? 19.031 -0.518 4.691 1 95.19 7 TYR B CA 1
ATOM 1212 C C . TYR B 1 7 ? 18.141 -0.174 5.871 1 95.19 7 TYR B C 1
ATOM 1214 O O . TYR B 1 7 ? 16.969 0.18 5.688 1 95.19 7 TYR B O 1
ATOM 1222 N N . GLU B 1 8 ? 18.594 -0.149 7.039 1 93.75 8 GLU B N 1
ATOM 1223 C CA . GLU B 1 8 ? 17.812 0.092 8.25 1 93.75 8 GLU B CA 1
ATOM 1224 C C . GLU B 1 8 ? 17.734 1.582 8.57 1 93.75 8 GLU B C 1
ATOM 1226 O O . GLU B 1 8 ? 16.734 2.057 9.102 1 93.75 8 GLU B O 1
ATOM 1231 N N . ARG B 1 9 ? 18.688 2.293 8.203 1 95.19 9 ARG B N 1
ATOM 1232 C CA . ARG B 1 9 ? 18.844 3.664 8.688 1 95.19 9 ARG B CA 1
ATOM 1233 C C . ARG B 1 9 ? 18.219 4.656 7.703 1 95.19 9 ARG B C 1
ATOM 1235 O O . ARG B 1 9 ? 17.781 5.734 8.102 1 95.19 9 ARG B O 1
ATOM 1242 N N . ASP B 1 10 ? 18.25 4.254 6.531 1 97.69 10 ASP B N 1
ATOM 1243 C CA . ASP B 1 10 ? 17.781 5.148 5.48 1 97.69 10 ASP B CA 1
ATOM 1244 C C . ASP B 1 10 ? 17.312 4.363 4.258 1 97.69 10 ASP B C 1
ATOM 1246 O O . ASP B 1 10 ? 18 4.297 3.246 1 97.69 10 ASP B O 1
ATOM 1250 N N . PHE B 1 11 ? 16.141 3.912 4.285 1 98 11 PHE B N 1
ATOM 1251 C CA . PHE B 1 11 ? 15.609 3.01 3.27 1 98 11 PHE B CA 1
ATOM 1252 C C . PHE B 1 11 ? 15.516 3.709 1.918 1 98 11 PHE B C 1
ATOM 1254 O O . PHE B 1 11 ? 15.82 3.111 0.883 1 98 11 PHE B O 1
ATOM 1261 N N . TYR B 1 12 ? 15.156 4.914 1.885 1 97.94 12 TYR B N 1
ATOM 1262 C CA . TYR B 1 12 ? 15.07 5.676 0.644 1 97.94 12 TYR B CA 1
ATOM 1263 C C . TYR B 1 12 ? 16.438 5.754 -0.043 1 97.94 12 TYR B C 1
ATOM 1265 O O . TYR B 1 12 ? 16.547 5.438 -1.229 1 97.94 12 TYR B O 1
ATOM 1273 N N . ALA B 1 13 ? 17.391 6.156 0.701 1 97.94 13 ALA B N 1
ATOM 1274 C CA . ALA B 1 13 ? 18.75 6.219 0.149 1 97.94 13 ALA B CA 1
ATOM 1275 C C . ALA B 1 13 ? 19.219 4.84 -0.293 1 97.94 13 ALA B C 1
ATOM 1277 O O . ALA B 1 13 ? 19.891 4.707 -1.319 1 97.94 13 ALA B O 1
ATOM 1278 N N . TRP B 1 14 ? 18.859 3.873 0.529 1 98.38 14 TRP B N 1
ATOM 1279 C CA . TRP B 1 14 ? 19.219 2.498 0.203 1 98.38 14 TRP B CA 1
ATOM 1280 C C . TRP B 1 14 ? 18.656 2.092 -1.154 1 98.38 14 TRP B C 1
ATOM 1282 O O . TRP B 1 14 ? 19.375 1.541 -1.992 1 98.38 14 TRP B O 1
ATOM 1292 N N . THR B 1 15 ? 17.375 2.383 -1.399 1 98.44 15 THR B N 1
ATOM 1293 C CA . THR B 1 15 ? 16.75 1.998 -2.656 1 98.44 15 THR B CA 1
ATOM 1294 C C . THR B 1 15 ? 17.438 2.666 -3.838 1 98.44 15 THR B C 1
ATOM 1296 O O . THR B 1 15 ? 17.656 2.037 -4.875 1 98.44 15 THR B O 1
ATOM 1299 N N . ARG B 1 16 ? 17.812 3.871 -3.674 1 97.31 16 ARG B N 1
ATOM 1300 C CA . ARG B 1 16 ? 18.469 4.613 -4.746 1 97.31 16 ARG B CA 1
ATOM 1301 C C . ARG B 1 16 ? 19.859 4.051 -5.023 1 97.31 16 ARG B C 1
ATOM 1303 O O . ARG B 1 16 ? 20.219 3.83 -6.18 1 97.31 16 ARG B O 1
ATOM 1310 N N . GLU B 1 17 ? 20.547 3.82 -3.982 1 98.06 17 GLU B N 1
ATOM 1311 C CA . GLU B 1 17 ? 21.891 3.285 -4.121 1 98.06 17 GLU B CA 1
ATOM 1312 C C . GLU B 1 17 ? 21.875 1.901 -4.766 1 98.06 17 GLU B C 1
ATOM 1314 O O . GLU B 1 17 ? 22.641 1.632 -5.691 1 98.06 17 GLU B O 1
ATOM 1319 N N . GLN B 1 18 ? 21.016 1.051 -4.238 1 98.44 18 GLN B N 1
ATOM 1320 C CA . GLN B 1 18 ? 20.953 -0.321 -4.734 1 98.44 18 GLN B CA 1
ATOM 1321 C C . GLN B 1 18 ? 20.5 -0.363 -6.191 1 98.44 18 GLN B C 1
ATOM 1323 O O . GLN B 1 18 ? 21.047 -1.124 -6.992 1 98.44 18 GLN B O 1
ATOM 1328 N N . ALA B 1 19 ? 19.516 0.433 -6.551 1 98.25 19 ALA B N 1
ATOM 1329 C CA . ALA B 1 19 ? 19.078 0.49 -7.945 1 98.25 19 ALA B CA 1
ATOM 1330 C C . ALA B 1 19 ? 20.219 0.933 -8.859 1 98.25 19 ALA B C 1
ATOM 1332 O O . ALA B 1 19 ? 20.422 0.366 -9.938 1 98.25 19 ALA B O 1
ATOM 1333 N N . ALA B 1 20 ? 20.969 1.906 -8.453 1 97.94 20 ALA B N 1
ATOM 1334 C CA . ALA B 1 20 ? 22.094 2.416 -9.242 1 97.94 20 ALA B CA 1
ATOM 1335 C C . ALA B 1 20 ? 23.172 1.348 -9.422 1 97.94 20 ALA B C 1
ATOM 1337 O O . ALA B 1 20 ? 23.703 1.173 -10.516 1 97.94 20 ALA B O 1
ATOM 1338 N N . LEU B 1 21 ? 23.484 0.646 -8.32 1 97.88 21 LEU B N 1
ATOM 1339 C CA . LEU B 1 21 ? 24.484 -0.419 -8.375 1 97.88 21 LEU B CA 1
ATOM 1340 C C . LEU B 1 21 ? 24.047 -1.516 -9.344 1 97.88 21 LEU B C 1
ATOM 1342 O O . LEU B 1 21 ? 24.859 -1.993 -10.141 1 97.88 21 LEU B O 1
ATOM 1346 N N . LEU B 1 22 ? 22.781 -1.879 -9.305 1 97.31 22 LEU B N 1
ATOM 1347 C CA . LEU B 1 22 ? 22.25 -2.91 -10.188 1 97.31 22 LEU B CA 1
ATOM 1348 C C . LEU B 1 22 ? 22.328 -2.473 -11.648 1 97.31 22 LEU B C 1
ATOM 1350 O O . LEU B 1 22 ? 22.812 -3.217 -12.5 1 97.31 22 LEU B O 1
ATOM 1354 N N . ARG B 1 23 ? 21.969 -1.29 -11.914 1 96.62 23 ARG B N 1
ATOM 1355 C CA . ARG B 1 23 ? 21.922 -0.791 -13.281 1 96.62 23 ARG B CA 1
ATOM 1356 C C . ARG B 1 23 ? 23.328 -0.641 -13.859 1 96.62 23 ARG B C 1
ATOM 1358 O O . ARG B 1 23 ? 23.531 -0.816 -15.062 1 96.62 23 ARG B O 1
ATOM 1365 N N . SER B 1 24 ? 24.219 -0.369 -13.031 1 96.88 24 SER B N 1
ATOM 1366 C CA . SER B 1 24 ? 25.594 -0.173 -13.492 1 96.88 24 SER B CA 1
ATOM 1367 C C . SER B 1 24 ? 26.359 -1.494 -13.547 1 96.88 24 SER B C 1
ATOM 1369 O O . SER B 1 24 ? 27.531 -1.525 -13.906 1 96.88 24 SER B O 1
ATOM 1371 N N . GLY B 1 25 ? 25.719 -2.543 -13.094 1 94.5 25 GLY B N 1
ATOM 1372 C CA . GLY B 1 25 ? 26.312 -3.863 -13.18 1 94.5 25 GLY B CA 1
ATOM 1373 C C . GLY B 1 25 ? 27.281 -4.156 -12.039 1 94.5 25 GLY B C 1
ATOM 1374 O O . GLY B 1 25 ? 28.016 -5.145 -12.078 1 94.5 25 GLY B O 1
ATOM 1375 N N . GLN B 1 26 ? 27.328 -3.299 -11.086 1 95.25 26 GLN B N 1
ATOM 1376 C CA . GLN B 1 26 ? 28.188 -3.512 -9.93 1 95.25 26 GLN B CA 1
ATOM 1377 C C . GLN B 1 26 ? 27.516 -4.426 -8.906 1 95.25 26 GLN B C 1
ATOM 1379 O O . GLN B 1 26 ? 27.297 -4.027 -7.762 1 95.25 26 GLN B O 1
ATOM 1384 N N . LEU B 1 27 ? 27.297 -5.621 -9.25 1 94.5 27 LEU B N 1
ATOM 1385 C CA . LEU B 1 27 ? 26.5 -6.566 -8.492 1 94.5 27 LEU B CA 1
ATOM 1386 C C . LEU B 1 27 ? 27.219 -7.004 -7.227 1 94.5 27 LEU B C 1
ATOM 1388 O O . LEU B 1 27 ? 26.578 -7.297 -6.211 1 94.5 27 LEU B O 1
ATOM 1392 N N . SER B 1 28 ? 28.5 -7.031 -7.293 1 93.44 28 SER B N 1
ATOM 1393 C CA . SER B 1 28 ? 29.281 -7.445 -6.133 1 93.44 28 SER B CA 1
ATOM 1394 C C . SER B 1 28 ? 29.156 -6.438 -4.996 1 93.44 28 SER B C 1
ATOM 1396 O O . SER B 1 28 ? 29.391 -6.777 -3.834 1 93.44 28 SER B O 1
ATOM 1398 N N . SER B 1 29 ? 28.828 -5.25 -5.332 1 96 29 SER B N 1
ATOM 1399 C CA . SER B 1 29 ? 28.703 -4.191 -4.336 1 96 29 SER B CA 1
ATOM 1400 C C . SER B 1 29 ? 27.266 -4.047 -3.857 1 96 29 SER B C 1
ATOM 1402 O O . SER B 1 29 ? 26.984 -3.289 -2.926 1 96 29 SER B O 1
ATOM 1404 N N . ALA B 1 30 ? 26.375 -4.742 -4.488 1 96.62 30 ALA B N 1
ATOM 1405 C CA . ALA B 1 30 ? 24.953 -4.613 -4.176 1 96.62 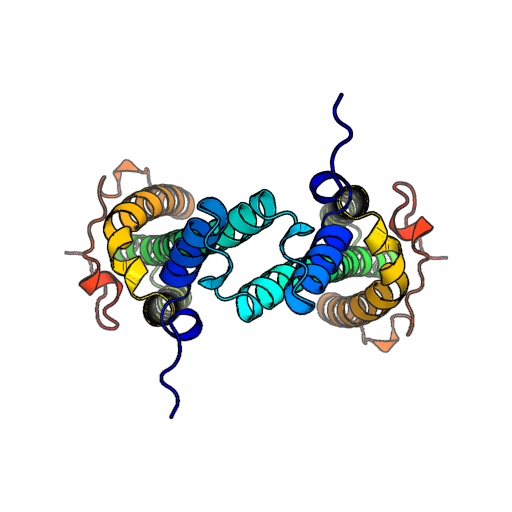30 ALA B CA 1
ATOM 1406 C C . ALA B 1 30 ? 24.594 -5.441 -2.951 1 96.62 30 ALA B C 1
ATOM 1408 O O . ALA B 1 30 ? 25.219 -6.469 -2.674 1 96.62 30 ALA B O 1
ATOM 1409 N N . ASP B 1 31 ? 23.641 -4.961 -2.166 1 97.25 31 ASP B N 1
ATOM 1410 C CA . ASP B 1 31 ? 23.094 -5.637 -0.992 1 97.25 31 ASP B CA 1
ATOM 1411 C C . ASP B 1 31 ? 22.109 -6.719 -1.395 1 97.25 31 ASP B C 1
ATOM 1413 O O . ASP B 1 31 ? 20.906 -6.594 -1.133 1 97.25 31 ASP B O 1
ATOM 1417 N N . ILE B 1 32 ? 22.625 -7.797 -1.911 1 97.12 32 ILE B N 1
ATOM 1418 C CA . ILE B 1 32 ? 21.844 -8.836 -2.582 1 97.12 32 ILE B CA 1
ATOM 1419 C C . ILE B 1 32 ? 20.859 -9.453 -1.599 1 97.12 32 ILE B C 1
ATOM 1421 O O . ILE B 1 32 ? 19.719 -9.758 -1.962 1 97.12 32 ILE B O 1
ATOM 1425 N N . ASP B 1 33 ? 21.281 -9.586 -0.402 1 96.62 33 ASP B N 1
ATOM 1426 C CA . ASP B 1 33 ? 20.438 -10.234 0.586 1 96.62 33 ASP B CA 1
ATOM 1427 C C . ASP B 1 33 ? 19.156 -9.422 0.827 1 96.62 33 ASP B C 1
ATOM 1429 O O . ASP B 1 33 ? 18.047 -9.961 0.793 1 96.62 33 ASP B O 1
ATOM 1433 N N . HIS B 1 34 ? 19.312 -8.141 1.038 1 97.88 34 HIS B N 1
ATOM 1434 C CA . HIS B 1 34 ? 18.141 -7.312 1.303 1 97.88 34 HIS B CA 1
ATOM 1435 C C . HIS B 1 34 ? 17.328 -7.082 0.031 1 97.88 34 HIS B C 1
ATOM 1437 O O . HIS B 1 34 ? 16.109 -6.977 0.082 1 97.88 34 HIS B O 1
ATOM 1443 N N . ILE B 1 35 ? 18.016 -7.039 -1.097 1 98.44 35 ILE B N 1
ATOM 1444 C CA . ILE B 1 35 ? 17.297 -6.938 -2.361 1 98.44 35 ILE B CA 1
ATOM 1445 C C . ILE B 1 35 ? 16.406 -8.164 -2.549 1 98.44 35 ILE B C 1
ATOM 1447 O O . ILE B 1 35 ? 15.227 -8.039 -2.891 1 98.44 35 ILE B O 1
ATOM 1451 N N . ALA B 1 36 ? 16.953 -9.336 -2.297 1 98.25 36 ALA B N 1
ATOM 1452 C CA . ALA B 1 36 ? 16.188 -10.57 -2.404 1 98.25 36 ALA B CA 1
ATOM 1453 C C . ALA B 1 36 ? 14.984 -10.547 -1.47 1 98.25 36 ALA B C 1
ATOM 1455 O O . ALA B 1 36 ? 13.891 -10.969 -1.851 1 98.25 36 ALA B O 1
ATOM 1456 N N . GLU B 1 37 ? 15.203 -10.062 -0.31 1 98 37 GLU B N 1
ATOM 1457 C CA . GLU B 1 37 ? 14.125 -9.977 0.671 1 98 37 GLU B CA 1
ATOM 1458 C C . GLU B 1 37 ? 13 -9.07 0.175 1 98 37 GLU B C 1
ATOM 1460 O O . GLU B 1 37 ? 11.828 -9.414 0.295 1 98 37 GLU B O 1
ATOM 1465 N N . GLU B 1 38 ? 13.398 -7.934 -0.375 1 98.5 38 GLU B N 1
ATOM 1466 C CA . GLU B 1 38 ? 12.406 -6.984 -0.87 1 98.5 38 GLU B CA 1
ATOM 1467 C C . GLU B 1 38 ? 11.641 -7.562 -2.055 1 98.5 38 GLU B C 1
ATOM 1469 O O . GLU B 1 38 ? 10.414 -7.41 -2.145 1 98.5 38 GLU B O 1
ATOM 1474 N N . ILE B 1 39 ? 12.312 -8.211 -2.928 1 98.44 39 ILE B N 1
ATOM 1475 C CA . ILE B 1 39 ? 11.672 -8.82 -4.09 1 98.44 39 ILE B CA 1
ATOM 1476 C C . ILE B 1 39 ? 10.711 -9.914 -3.637 1 98.44 39 ILE B C 1
ATOM 1478 O O . ILE B 1 39 ? 9.578 -9.992 -4.113 1 98.44 39 ILE B O 1
ATOM 1482 N N . GLU B 1 40 ? 11.148 -10.719 -2.711 1 97.44 40 GLU B N 1
ATOM 1483 C CA . GLU B 1 40 ? 10.281 -11.75 -2.158 1 97.44 40 GLU B CA 1
ATOM 1484 C C . GLU B 1 40 ? 9.062 -11.141 -1.477 1 97.44 40 GLU B C 1
ATOM 1486 O O . GLU B 1 40 ? 7.949 -11.664 -1.585 1 97.44 40 GLU B O 1
ATOM 1491 N N . SER B 1 41 ? 9.289 -10.062 -0.799 1 97.88 41 SER B N 1
ATOM 1492 C CA . SER B 1 41 ? 8.211 -9.375 -0.1 1 97.88 41 SER B CA 1
ATOM 1493 C C . SER B 1 41 ? 7.133 -8.906 -1.073 1 97.88 41 SER B C 1
ATOM 1495 O O . SER B 1 41 ? 5.945 -8.906 -0.741 1 97.88 41 SER B O 1
ATOM 1497 N N . MET B 1 42 ? 7.523 -8.516 -2.25 1 97.81 42 MET B N 1
ATOM 1498 C CA . MET B 1 42 ? 6.559 -8.094 -3.264 1 97.81 42 MET B CA 1
ATOM 1499 C C . MET B 1 42 ? 5.633 -9.242 -3.646 1 97.81 42 MET B C 1
ATOM 1501 O O . MET B 1 42 ? 4.438 -9.031 -3.873 1 97.81 42 MET B O 1
ATOM 1505 N N . GLY B 1 43 ? 6.164 -10.43 -3.682 1 97.12 43 GLY B N 1
ATOM 1506 C CA . GLY B 1 43 ? 5.324 -11.602 -3.896 1 97.12 43 GLY B CA 1
ATOM 1507 C C . GLY B 1 43 ? 4.312 -11.82 -2.787 1 97.12 43 GLY B C 1
ATOM 1508 O O . GLY B 1 43 ? 3.143 -12.109 -3.053 1 97.12 43 GLY B O 1
ATOM 1509 N N . ARG B 1 44 ? 4.734 -11.672 -1.61 1 96.69 44 ARG B N 1
ATOM 1510 C CA . ARG B 1 44 ? 3.848 -11.797 -0.459 1 96.69 44 ARG B CA 1
ATOM 1511 C C . ARG B 1 44 ? 2.729 -10.766 -0.51 1 96.69 44 ARG B C 1
ATOM 1513 O O . ARG B 1 44 ? 1.602 -11.039 -0.095 1 96.69 44 ARG B O 1
ATOM 1520 N N . ALA B 1 45 ? 3.143 -9.633 -1.026 1 97.44 45 ALA B N 1
ATOM 1521 C CA . ALA B 1 45 ? 2.143 -8.57 -1.146 1 97.44 45 ALA B CA 1
ATOM 1522 C C . ALA B 1 45 ? 1.035 -8.969 -2.115 1 97.44 45 ALA B C 1
ATOM 1524 O O . ALA B 1 45 ? -0.14 -8.68 -1.879 1 97.44 45 ALA B O 1
ATOM 1525 N N . GLU B 1 46 ? 1.391 -9.562 -3.186 1 97.75 46 GLU B N 1
ATOM 1526 C CA . GLU B 1 46 ? 0.394 -10.047 -4.137 1 97.75 46 GLU B CA 1
ATOM 1527 C C . GLU B 1 46 ? -0.543 -11.062 -3.482 1 97.75 46 GLU B C 1
ATOM 1529 O O . GLU B 1 46 ? -1.756 -11.023 -3.701 1 97.75 46 GLU B O 1
ATOM 1534 N N . LYS B 1 47 ? 0.018 -11.914 -2.734 1 97.31 47 LYS B N 1
ATOM 1535 C CA . LYS B 1 47 ? -0.786 -12.898 -2.016 1 97.31 47 LYS B CA 1
ATOM 1536 C C . LYS B 1 47 ? -1.707 -12.227 -1.003 1 97.31 47 LYS B C 1
ATOM 1538 O O . LYS B 1 47 ? -2.873 -12.602 -0.87 1 97.31 47 LYS B O 1
ATOM 1543 N N . ARG B 1 48 ? -1.187 -11.266 -0.316 1 97.62 48 ARG B N 1
ATOM 1544 C CA . ARG B 1 48 ? -1.997 -10.516 0.641 1 97.62 48 ARG B CA 1
ATOM 1545 C C . ARG B 1 48 ? -3.16 -9.812 -0.054 1 97.62 48 ARG B C 1
ATOM 1547 O O . ARG B 1 48 ? -4.266 -9.75 0.487 1 97.62 48 ARG B O 1
ATOM 1554 N N . GLU B 1 49 ? -2.803 -9.281 -1.219 1 98.12 49 GLU B N 1
ATOM 1555 C CA . GLU B 1 49 ? -3.857 -8.633 -1.997 1 98.12 49 GLU B CA 1
ATOM 1556 C C . GLU B 1 49 ? -4.949 -9.633 -2.371 1 98.12 49 GLU B C 1
ATOM 1558 O O . GLU B 1 49 ? -6.137 -9.312 -2.312 1 98.12 49 GLU B O 1
ATOM 1563 N N . LEU B 1 50 ? -4.578 -10.781 -2.766 1 98.25 50 LEU B N 1
ATOM 1564 C CA . LEU B 1 50 ? -5.531 -11.844 -3.068 1 98.25 50 LEU B CA 1
ATOM 1565 C C . LEU B 1 50 ? -6.445 -12.109 -1.878 1 98.25 50 LEU B C 1
ATOM 1567 O O . LEU B 1 50 ? -7.672 -12.109 -2.02 1 98.25 50 LEU B O 1
ATOM 1571 N N . VAL B 1 51 ? -5.863 -12.234 -0.704 1 98.44 51 VAL B N 1
ATOM 1572 C CA . VAL B 1 51 ? -6.617 -12.516 0.513 1 98.44 51 VAL B CA 1
ATOM 1573 C C . VAL B 1 51 ? -7.547 -11.344 0.83 1 98.44 51 VAL B C 1
ATOM 1575 O O . VAL B 1 51 ? -8.711 -11.539 1.181 1 98.44 51 VAL B O 1
ATOM 1578 N N . ALA B 1 52 ? -7.039 -10.188 0.646 1 98.44 52 ALA B N 1
ATOM 1579 C CA . ALA B 1 52 ? -7.812 -8.992 0.956 1 98.44 52 ALA B CA 1
ATOM 1580 C C . ALA B 1 52 ? -9.039 -8.883 0.055 1 98.44 52 ALA B C 1
ATOM 1582 O O . ALA B 1 52 ? -10.148 -8.625 0.532 1 98.44 52 ALA B O 1
ATOM 1583 N N . ARG B 1 53 ? -8.828 -9.055 -1.184 1 98.5 53 ARG B N 1
ATOM 1584 C CA . ARG B 1 53 ? -9.938 -8.945 -2.129 1 98.5 53 ARG B CA 1
ATOM 1585 C C . ARG B 1 53 ? -10.953 -10.062 -1.907 1 98.5 53 ARG B C 1
ATOM 1587 O O . ARG B 1 53 ? -12.164 -9.836 -1.978 1 98.5 53 ARG B O 1
ATOM 1594 N N . LEU B 1 54 ? -10.461 -11.25 -1.628 1 98.56 54 LEU B N 1
ATOM 1595 C CA . LEU B 1 54 ? -11.344 -12.367 -1.322 1 98.56 54 LEU B CA 1
ATOM 1596 C C . LEU B 1 54 ? -12.18 -12.078 -0.08 1 98.56 54 LEU B C 1
ATOM 1598 O O . LEU B 1 54 ? -13.367 -12.398 -0.035 1 98.56 54 LEU B O 1
ATOM 1602 N N . ALA B 1 55 ? -11.586 -11.508 0.901 1 98.69 55 ALA B N 1
ATOM 1603 C CA . ALA B 1 55 ? -12.297 -11.203 2.139 1 98.69 55 ALA B CA 1
ATOM 1604 C C . ALA B 1 55 ? -13.445 -10.227 1.889 1 98.69 55 ALA B C 1
ATOM 1606 O O . ALA B 1 55 ? -14.539 -10.398 2.424 1 98.69 55 ALA B O 1
ATOM 1607 N N . VAL B 1 56 ? -13.164 -9.234 1.08 1 98.69 56 VAL B N 1
ATOM 1608 C CA . VAL B 1 56 ? -14.188 -8.258 0.743 1 98.69 56 VAL B CA 1
ATOM 1609 C C . VAL B 1 56 ? -15.328 -8.938 -0.014 1 98.69 56 VAL B C 1
ATOM 1611 O O . VAL B 1 56 ? -16.5 -8.727 0.292 1 98.69 56 VAL B O 1
ATOM 1614 N N . LEU B 1 57 ? -14.969 -9.75 -0.978 1 98.62 57 LEU B N 1
ATOM 1615 C CA . LEU B 1 57 ? -15.969 -10.477 -1.756 1 98.62 57 LEU B CA 1
ATOM 1616 C C . LEU B 1 57 ? -16.828 -11.359 -0.854 1 98.62 57 LEU B C 1
ATOM 1618 O O . LEU B 1 57 ? -18.062 -11.305 -0.911 1 98.62 57 LEU B O 1
ATOM 1622 N N . LEU B 1 58 ? -16.156 -12.109 -0.009 1 98.5 58 LEU B N 1
ATOM 1623 C CA . LEU B 1 58 ? -16.844 -13.055 0.866 1 98.5 58 LEU B CA 1
ATOM 1624 C C . LEU B 1 58 ? -17.734 -12.336 1.87 1 98.5 58 LEU B C 1
ATOM 1626 O O . LEU B 1 58 ? -18.828 -12.797 2.176 1 98.5 58 LEU B O 1
ATOM 1630 N N . LEU B 1 59 ? -17.25 -11.195 2.381 1 98.56 59 LEU B N 1
ATOM 1631 C CA . LEU B 1 59 ? -18.062 -10.391 3.295 1 98.56 59 LEU B CA 1
ATOM 1632 C C . LEU B 1 59 ? -19.406 -10.031 2.666 1 98.56 59 LEU B C 1
ATOM 1634 O O . LEU B 1 59 ? -20.453 -10.266 3.266 1 98.56 59 LEU B O 1
ATOM 1638 N N . HIS B 1 60 ? -19.344 -9.578 1.438 1 98.19 60 HIS B N 1
ATOM 1639 C CA . HIS B 1 60 ? -20.562 -9.078 0.82 1 98.19 60 HIS B CA 1
ATOM 1640 C C . HIS B 1 60 ? -21.438 -10.219 0.298 1 98.19 60 HIS B C 1
ATOM 1642 O O . HIS B 1 60 ? -22.656 -10.102 0.239 1 98.19 60 HIS B O 1
ATOM 1648 N N . LEU B 1 61 ? -20.797 -11.367 -0.071 1 97.94 61 LEU B N 1
ATOM 1649 C CA . LEU B 1 61 ? -21.594 -12.539 -0.398 1 97.94 61 LEU B CA 1
ATOM 1650 C C . LEU B 1 61 ? -22.328 -13.055 0.832 1 97.94 61 LEU B C 1
ATOM 1652 O O . LEU B 1 61 ? -23.5 -13.422 0.743 1 97.94 61 LEU B O 1
ATOM 1656 N N . LEU B 1 62 ? -21.672 -13.109 1.97 1 97.69 62 LEU B N 1
ATOM 1657 C CA . LEU B 1 62 ? -22.312 -13.523 3.215 1 97.69 62 LEU B CA 1
ATOM 1658 C C . LEU B 1 62 ? -23.453 -12.586 3.572 1 97.69 62 LEU B C 1
ATOM 1660 O O . LEU B 1 62 ? -24.562 -13.047 3.9 1 97.69 62 LEU B O 1
ATOM 1664 N N . LYS B 1 63 ? -23.188 -11.281 3.502 1 97.38 63 LYS B N 1
ATOM 1665 C CA . LYS B 1 63 ? -24.25 -10.328 3.824 1 97.38 63 LYS B CA 1
ATOM 1666 C C . LYS B 1 63 ? -25.422 -10.461 2.857 1 97.38 63 LYS B C 1
ATOM 1668 O O . LYS B 1 63 ? -26.578 -10.32 3.254 1 97.38 63 LYS B O 1
ATOM 1673 N N . TRP B 1 64 ? -25.047 -10.672 1.589 1 97.06 64 TRP B N 1
ATOM 1674 C CA . TRP B 1 64 ? -26.078 -10.875 0.577 1 97.06 64 TRP B CA 1
ATOM 1675 C C . TRP B 1 64 ? -26.953 -12.078 0.918 1 97.06 64 TRP B C 1
ATOM 1677 O O . TRP B 1 64 ? -28.172 -12.008 0.829 1 97.06 64 TRP B O 1
ATOM 1687 N N . GLN B 1 65 ? -26.375 -13.133 1.315 1 96.69 65 GLN B N 1
ATOM 1688 C CA . GLN B 1 65 ? -27.047 -14.391 1.579 1 96.69 65 GLN B CA 1
ATOM 1689 C C . GLN B 1 65 ? -27.812 -14.336 2.898 1 96.69 65 GLN B C 1
ATOM 1691 O O . GLN B 1 65 ? -28.938 -14.828 2.99 1 96.69 65 GLN B O 1
ATOM 1696 N N . PHE B 1 66 ? -27.328 -13.734 3.896 1 96.38 66 PHE B N 1
ATOM 1697 C CA . PHE B 1 66 ? -27.875 -13.898 5.242 1 96.38 66 PHE B CA 1
ATOM 1698 C C . PHE B 1 66 ? -28.672 -12.672 5.664 1 96.38 66 PHE B C 1
ATOM 1700 O O . PHE B 1 66 ? -29.344 -12.695 6.691 1 96.38 66 PHE B O 1
ATOM 1707 N N . GLN B 1 67 ? -28.547 -11.656 4.855 1 95.62 67 GLN B N 1
ATOM 1708 C CA . GLN B 1 67 ? -29.375 -10.477 5.082 1 95.62 67 GLN B CA 1
ATOM 1709 C C . GLN B 1 67 ? -30.172 -10.117 3.836 1 95.62 67 GLN B C 1
ATOM 1711 O O . GLN B 1 67 ? -30.031 -9.008 3.305 1 95.62 67 GLN B O 1
ATOM 1716 N N . PRO B 1 68 ? -31.109 -10.945 3.426 1 94.44 68 PRO B N 1
ATOM 1717 C CA . PRO B 1 68 ? -31.812 -10.75 2.158 1 94.44 68 PRO B CA 1
ATOM 1718 C C . PRO B 1 68 ? -32.594 -9.453 2.123 1 94.44 68 PRO B C 1
ATOM 1720 O O . PRO B 1 68 ? -32.812 -8.875 1.05 1 94.44 68 PRO B O 1
ATOM 1723 N N . THR B 1 69 ? -32.938 -8.961 3.221 1 94.12 69 THR B N 1
ATOM 1724 C CA . THR B 1 69 ? -33.781 -7.766 3.254 1 94.12 69 THR B CA 1
ATOM 1725 C C . THR B 1 69 ? -32.906 -6.508 3.141 1 94.12 69 THR B C 1
ATOM 1727 O O . THR B 1 69 ? -33.438 -5.41 2.955 1 94.12 69 THR B O 1
ATOM 1730 N N . HIS B 1 70 ? -31.594 -6.711 3.217 1 94.94 70 HIS B N 1
ATOM 1731 C CA . HIS B 1 70 ? -30.703 -5.555 3.221 1 94.94 70 HIS B CA 1
ATOM 1732 C C . HIS B 1 70 ? -29.906 -5.465 1.924 1 94.94 70 HIS B C 1
ATOM 1734 O O . HIS B 1 70 ? -29.047 -4.594 1.774 1 94.94 70 HIS B O 1
ATOM 1740 N N . ARG B 1 71 ? -30.312 -6.297 1.064 1 94.44 71 ARG B N 1
ATOM 1741 C CA . ARG B 1 71 ? -29.578 -6.301 -0.197 1 94.44 71 ARG B CA 1
ATOM 1742 C C . ARG B 1 71 ? -29.656 -4.941 -0.882 1 94.44 71 ARG B C 1
ATOM 1744 O O . ARG B 1 71 ? -30.75 -4.445 -1.17 1 94.44 71 ARG B O 1
ATOM 1751 N N . GLY B 1 72 ? -28.453 -4.328 -1.045 1 94.38 72 GLY B N 1
ATOM 1752 C CA . GLY B 1 72 ? -28.422 -3.002 -1.646 1 94.38 72 GLY B CA 1
ATOM 1753 C C . GLY B 1 72 ? -27.453 -2.895 -2.809 1 94.38 72 GLY B C 1
ATOM 1754 O O . GLY B 1 72 ? -26.656 -3.799 -3.039 1 94.38 72 GLY B O 1
ATOM 1755 N N . ALA B 1 73 ? -27.625 -1.815 -3.535 1 96.12 73 ALA B N 1
ATOM 1756 C CA . ALA B 1 73 ? -26.812 -1.544 -4.711 1 96.12 73 ALA B CA 1
ATOM 1757 C C . ALA B 1 73 ? -25.328 -1.506 -4.348 1 96.12 73 ALA B C 1
ATOM 1759 O O . ALA B 1 73 ? -24.484 -1.926 -5.141 1 96.12 73 ALA B O 1
ATOM 1760 N N . SER B 1 74 ? -25.047 -1.087 -3.213 1 95.56 74 SER B N 1
ATOM 1761 C CA . SER B 1 74 ? -23.656 -0.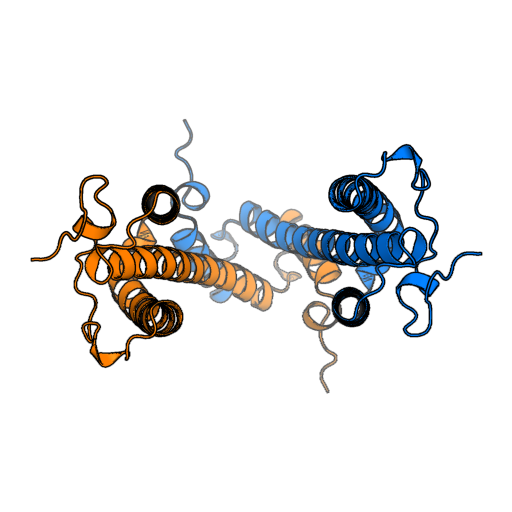974 -2.789 1 95.56 74 SER B CA 1
ATOM 1762 C C . SER B 1 74 ? -23 -2.346 -2.684 1 95.56 74 SER B C 1
ATOM 1764 O O . SER B 1 74 ? -21.828 -2.516 -3.072 1 95.56 74 SER B O 1
ATOM 1766 N N . TRP B 1 75 ? -23.766 -3.318 -2.102 1 96.62 75 TRP B N 1
ATOM 1767 C CA . TRP B 1 75 ? -23.203 -4.664 -1.995 1 96.62 75 TRP B CA 1
ATOM 1768 C C . TRP B 1 75 ? -23.016 -5.285 -3.375 1 96.62 75 TRP B C 1
ATOM 1770 O O . TRP B 1 75 ? -21.984 -5.906 -3.643 1 96.62 75 TRP B O 1
ATOM 1780 N N . ARG B 1 76 ? -23.969 -5.016 -4.188 1 95.94 76 ARG B N 1
ATOM 1781 C CA . ARG B 1 76 ? -23.891 -5.527 -5.551 1 95.94 76 ARG B CA 1
ATOM 1782 C C . ARG B 1 76 ? -22.672 -4.977 -6.273 1 95.94 76 ARG B C 1
ATOM 1784 O O . ARG B 1 76 ? -21.953 -5.723 -6.938 1 95.94 76 ARG B O 1
ATOM 1791 N N . LEU B 1 77 ? -22.516 -3.705 -6.125 1 97.69 77 LEU B N 1
ATOM 1792 C CA . LEU B 1 77 ? -21.375 -3.051 -6.754 1 97.69 77 LEU B CA 1
ATOM 1793 C C . LEU B 1 77 ? -20.062 -3.568 -6.18 1 97.69 77 LEU B C 1
ATOM 1795 O O . LEU B 1 77 ? -19.109 -3.822 -6.922 1 97.69 77 LEU B O 1
ATOM 1799 N N . SER B 1 78 ? -20 -3.74 -4.879 1 98.12 78 SER B N 1
ATOM 1800 C CA . SER B 1 78 ? -18.797 -4.25 -4.23 1 98.12 78 SER B CA 1
ATOM 1801 C C . SER B 1 78 ? -18.453 -5.645 -4.742 1 98.12 78 SER B C 1
ATOM 1803 O O . SER B 1 78 ? -17.297 -5.918 -5.066 1 98.12 78 SER B O 1
ATOM 1805 N N . ILE B 1 79 ? -19.422 -6.465 -4.848 1 98 79 ILE B N 1
ATOM 1806 C CA . ILE B 1 79 ? -19.219 -7.832 -5.301 1 98 79 ILE B CA 1
ATOM 1807 C C . ILE B 1 79 ? -18.734 -7.828 -6.75 1 98 79 ILE B C 1
ATOM 1809 O O . ILE B 1 79 ? -17.734 -8.477 -7.074 1 98 79 ILE B O 1
ATOM 1813 N N . ALA B 1 80 ? -19.406 -7.066 -7.559 1 97.88 80 ALA B N 1
ATOM 1814 C CA . ALA B 1 80 ? -19.047 -7 -8.969 1 97.88 80 ALA B CA 1
ATOM 1815 C C . ALA B 1 80 ? -17.625 -6.453 -9.148 1 97.88 80 ALA B C 1
ATOM 1817 O O . ALA B 1 80 ? -16.812 -7.031 -9.883 1 97.88 80 ALA B O 1
ATOM 1818 N N . ASN B 1 81 ? -17.375 -5.391 -8.477 1 98.5 81 ASN B N 1
ATOM 1819 C CA . ASN B 1 81 ? -16.062 -4.762 -8.594 1 98.5 81 ASN B CA 1
ATOM 1820 C C . ASN B 1 81 ? -14.953 -5.676 -8.07 1 98.5 81 ASN B C 1
ATOM 1822 O O . ASN B 1 81 ? -13.883 -5.773 -8.68 1 98.5 81 ASN B O 1
ATOM 1826 N N . THR B 1 82 ? -15.211 -6.332 -6.973 1 98.5 82 THR B N 1
ATOM 1827 C CA . THR B 1 82 ? -14.195 -7.195 -6.387 1 98.5 82 THR B CA 1
ATOM 1828 C C . THR B 1 82 ? -13.938 -8.414 -7.27 1 98.5 82 THR B C 1
ATOM 1830 O O . THR B 1 82 ? -12.797 -8.859 -7.406 1 98.5 82 THR B O 1
ATOM 1833 N N . ARG B 1 83 ? -14.953 -8.898 -7.898 1 98.31 83 ARG B N 1
ATOM 1834 C CA . ARG B 1 83 ? -14.781 -9.969 -8.875 1 98.31 83 ARG B CA 1
ATOM 1835 C C . ARG B 1 83 ? -13.867 -9.531 -10.016 1 98.31 83 ARG B C 1
ATOM 1837 O O . ARG B 1 83 ? -12.984 -10.281 -10.43 1 98.31 83 ARG B O 1
ATOM 1844 N N . ASP B 1 84 ? -14.086 -8.312 -10.461 1 98.25 84 ASP B N 1
ATOM 1845 C CA . ASP B 1 84 ? -13.234 -7.77 -11.516 1 98.25 84 ASP B CA 1
ATOM 1846 C C . ASP B 1 84 ? -11.789 -7.633 -11.039 1 98.25 84 ASP B C 1
ATOM 1848 O O . ASP B 1 84 ? -10.852 -7.992 -11.758 1 98.25 84 ASP B O 1
ATOM 1852 N N . GLU B 1 85 ? -11.617 -7.137 -9.875 1 98.31 85 GLU B N 1
ATOM 1853 C CA . GLU B 1 85 ? -10.289 -6.938 -9.305 1 98.31 85 GLU B CA 1
ATOM 1854 C C . GLU B 1 85 ? -9.562 -8.266 -9.125 1 98.31 85 GLU B C 1
ATOM 1856 O O . GLU B 1 85 ? -8.359 -8.359 -9.383 1 98.31 85 GLU B O 1
ATOM 1861 N N . LEU B 1 86 ? -10.289 -9.219 -8.656 1 98.19 86 LEU B N 1
ATOM 1862 C CA . LEU B 1 86 ? -9.711 -10.547 -8.477 1 98.19 86 LEU B CA 1
ATOM 1863 C C . LEU B 1 86 ? -9.305 -11.141 -9.82 1 98.19 86 LEU B C 1
ATOM 1865 O O . LEU B 1 86 ? -8.234 -11.742 -9.945 1 98.19 86 LEU B O 1
ATOM 1869 N N . ALA B 1 87 ? -10.156 -10.969 -10.797 1 97.5 87 ALA B N 1
ATOM 1870 C CA . ALA B 1 87 ? -9.844 -11.461 -12.133 1 97.5 87 ALA B CA 1
ATOM 1871 C C . ALA B 1 87 ? -8.578 -10.82 -12.672 1 97.5 87 ALA B C 1
ATOM 1873 O O . ALA B 1 87 ? -7.703 -11.508 -13.219 1 97.5 87 ALA B O 1
ATOM 1874 N N . ASP B 1 88 ? -8.516 -9.531 -12.562 1 97.75 88 ASP B N 1
ATOM 1875 C CA . ASP B 1 88 ? -7.332 -8.805 -13.008 1 97.75 88 ASP B CA 1
ATOM 1876 C C . ASP B 1 88 ? -6.086 -9.289 -12.266 1 97.75 88 ASP B C 1
ATOM 1878 O O . ASP B 1 88 ? -5.035 -9.5 -12.883 1 97.75 88 ASP B O 1
ATOM 1882 N N . LEU B 1 89 ? -6.184 -9.445 -10.945 1 97.88 89 LEU B N 1
ATOM 1883 C CA . LEU B 1 89 ? -5.062 -9.867 -10.117 1 97.88 89 LEU B CA 1
ATOM 1884 C C . LEU B 1 89 ? -4.555 -11.242 -10.555 1 97.88 89 LEU B C 1
ATOM 1886 O O . LEU B 1 89 ? -3.348 -11.438 -10.703 1 97.88 89 LEU B O 1
ATOM 1890 N N . LEU B 1 90 ? -5.469 -12.148 -10.766 1 97.06 90 LEU B N 1
ATOM 1891 C CA . LEU B 1 90 ? -5.098 -13.508 -11.125 1 97.06 90 LEU B CA 1
ATOM 1892 C C . LEU B 1 90 ? -4.555 -13.562 -12.555 1 97.06 90 LEU B C 1
ATOM 1894 O O . LEU B 1 90 ? -3.688 -14.383 -12.859 1 97.06 90 LEU B O 1
ATOM 1898 N N . ALA B 1 91 ? -5.074 -12.688 -13.406 1 96.88 91 ALA B N 1
ATOM 1899 C CA . ALA B 1 91 ? -4.551 -12.602 -14.766 1 96.88 91 ALA B CA 1
ATOM 1900 C C . ALA B 1 91 ? -3.09 -12.164 -14.766 1 96.88 91 ALA B C 1
ATOM 1902 O O . ALA B 1 91 ? -2.283 -12.656 -15.555 1 96.88 91 ALA B O 1
ATOM 1903 N N . ASP B 1 92 ? -2.756 -11.281 -13.898 1 96.5 92 ASP B N 1
ATOM 1904 C CA . ASP B 1 92 ? -1.397 -10.758 -13.789 1 96.5 92 ASP B CA 1
ATOM 1905 C C . ASP B 1 92 ? -0.503 -11.719 -13.008 1 96.5 92 ASP B C 1
ATOM 1907 O O . ASP B 1 92 ? 0.722 -11.578 -13.023 1 96.5 92 ASP B O 1
ATOM 1911 N N . ASN B 1 93 ? -1.128 -12.641 -12.273 1 97.94 93 ASN B N 1
ATOM 1912 C CA . ASN B 1 93 ? -0.44 -13.594 -11.414 1 97.94 93 ASN B CA 1
ATOM 1913 C C . ASN B 1 93 ? -1.071 -14.977 -11.5 1 97.94 93 ASN B C 1
ATOM 1915 O O . ASN B 1 93 ? -1.586 -15.492 -10.508 1 97.94 93 ASN B O 1
ATOM 1919 N N . PRO B 1 94 ? -0.958 -15.57 -12.641 1 97.56 94 PRO B N 1
ATOM 1920 C CA . PRO B 1 94 ? -1.616 -16.875 -12.789 1 97.56 94 PRO B CA 1
ATOM 1921 C C . PRO B 1 94 ? -1.122 -17.906 -11.781 1 97.56 94 PRO B C 1
ATOM 1923 O O . PRO B 1 94 ? -1.89 -18.766 -11.344 1 97.56 94 PRO B O 1
ATOM 1926 N N . SER B 1 95 ? 0.024 -17.828 -11.344 1 96.94 95 SER B N 1
ATOM 1927 C CA . SER B 1 95 ? 0.579 -18.797 -10.414 1 96.94 95 SER B CA 1
ATOM 1928 C C . SER B 1 95 ? -0.026 -18.656 -9.023 1 96.94 95 SER B C 1
ATOM 1930 O O . SER B 1 95 ? 0.119 -19.547 -8.18 1 96.94 95 SER B O 1
ATOM 1932 N N . LEU B 1 96 ? -0.646 -17.562 -8.789 1 96.31 96 LEU B N 1
ATOM 1933 C CA . LEU B 1 96 ? -1.328 -17.359 -7.512 1 96.31 96 LEU B CA 1
ATOM 1934 C C . LEU B 1 96 ? -2.484 -18.344 -7.352 1 96.31 96 LEU B C 1
ATOM 1936 O O . LEU B 1 96 ? -2.988 -18.531 -6.242 1 96.31 96 LEU B O 1
ATOM 1940 N N . THR B 1 97 ? -2.896 -18.875 -8.469 1 94.88 97 THR B N 1
ATOM 1941 C CA . THR B 1 97 ? -3.988 -19.844 -8.422 1 94.88 97 THR B CA 1
ATOM 1942 C C . THR B 1 97 ? -3.65 -20.984 -7.48 1 94.88 97 THR B C 1
ATOM 1944 O O . THR B 1 97 ? -4.531 -21.531 -6.812 1 94.88 97 THR B O 1
ATOM 1947 N N . ALA B 1 98 ? -2.443 -21.281 -7.34 1 95.31 98 ALA B N 1
ATOM 1948 C CA . ALA B 1 98 ? -1.996 -22.359 -6.473 1 95.31 98 ALA B CA 1
ATOM 1949 C C . ALA B 1 98 ? -2.18 -22 -5.004 1 95.31 98 ALA B C 1
ATOM 1951 O O . ALA B 1 98 ? -2.113 -22.875 -4.129 1 95.31 98 ALA B O 1
ATOM 1952 N N . GLN B 1 99 ? -2.396 -20.703 -4.66 1 96.06 99 GLN B N 1
ATOM 1953 C CA . GLN B 1 99 ? -2.51 -20.219 -3.291 1 96.06 99 GLN B CA 1
ATOM 1954 C C . GLN B 1 99 ? -3.969 -19.984 -2.908 1 96.06 99 GLN B C 1
ATOM 1956 O O . GLN B 1 99 ? -4.262 -19.562 -1.791 1 96.06 99 GLN B O 1
ATOM 1961 N N . ILE B 1 100 ? -4.879 -20.312 -3.746 1 95.88 100 ILE B N 1
ATOM 1962 C CA . ILE B 1 100 ? -6.27 -19.875 -3.617 1 95.88 100 ILE B CA 1
ATOM 1963 C C . ILE B 1 100 ? -6.902 -20.547 -2.402 1 95.88 100 ILE B C 1
ATOM 1965 O O . ILE B 1 100 ? -7.594 -19.906 -1.614 1 95.88 100 ILE B O 1
ATOM 1969 N N . ASP B 1 101 ? -6.621 -21.875 -2.256 1 94.75 101 ASP B N 1
ATOM 1970 C CA . ASP B 1 101 ? -7.25 -22.578 -1.146 1 94.75 101 ASP B CA 1
ATOM 1971 C C . ASP B 1 101 ? -6.852 -21.969 0.194 1 94.75 101 ASP B C 1
ATOM 1973 O O . ASP B 1 101 ? -7.707 -21.688 1.031 1 94.75 101 ASP B O 1
ATOM 1977 N N . ALA B 1 102 ? -5.574 -21.797 0.341 1 95.88 102 ALA B N 1
ATOM 1978 C CA . ALA B 1 102 ? -5.078 -21.188 1.568 1 95.88 102 ALA B CA 1
ATOM 1979 C C . ALA B 1 102 ? -5.602 -19.75 1.718 1 95.88 102 ALA B C 1
ATOM 1981 O O . ALA B 1 102 ? -5.969 -19.328 2.816 1 95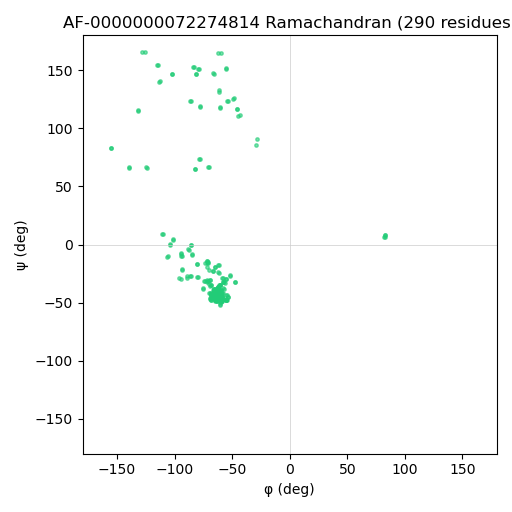.88 102 ALA B O 1
ATOM 1982 N N . ALA B 1 103 ? -5.676 -18.984 0.674 1 97.69 103 ALA B N 1
ATOM 1983 C CA . ALA B 1 103 ? -6.148 -17.594 0.675 1 97.69 103 ALA B CA 1
ATOM 1984 C C . ALA B 1 103 ? -7.621 -17.516 1.068 1 97.69 103 ALA B C 1
ATOM 1986 O O . ALA B 1 103 ? -8.016 -16.641 1.843 1 97.69 103 ALA B O 1
ATOM 1987 N N . VAL B 1 104 ? -8.383 -18.469 0.561 1 97.88 104 VAL B N 1
ATOM 1988 C CA . VAL B 1 104 ? -9.805 -18.5 0.869 1 97.88 104 VAL B CA 1
ATOM 1989 C C . VAL B 1 104 ? -10.008 -18.766 2.357 1 97.88 104 VAL B C 1
ATOM 1991 O O . VAL B 1 104 ? -10.852 -18.141 3.002 1 97.88 104 VAL B O 1
ATOM 1994 N N . GLY B 1 105 ? -9.234 -19.734 2.818 1 97.38 105 GLY B N 1
ATOM 1995 C CA . GLY B 1 105 ? -9.328 -20.031 4.242 1 97.38 105 GLY B CA 1
ATOM 1996 C C . GLY B 1 105 ? -9.086 -18.812 5.113 1 97.38 105 GLY B C 1
ATOM 1997 O O . GLY B 1 105 ? -9.891 -18.5 5.996 1 97.38 105 GLY B O 1
ATOM 1998 N N . SER B 1 106 ? -8.07 -18.094 4.848 1 97.69 106 SER B N 1
ATOM 1999 C CA . SER B 1 106 ? -7.715 -16.891 5.594 1 97.69 106 SER B CA 1
ATOM 2000 C C . SER B 1 106 ? -8.742 -15.781 5.379 1 97.69 106 SER B C 1
ATOM 2002 O O . SER B 1 106 ? -9.188 -15.141 6.34 1 97.69 106 SER B O 1
ATOM 2004 N N . ALA B 1 107 ? -9.109 -15.578 4.176 1 98.56 107 ALA B N 1
ATOM 2005 C CA . ALA B 1 107 ? -10.062 -14.531 3.82 1 98.56 107 ALA B CA 1
ATOM 2006 C C . ALA B 1 107 ? -11.422 -14.781 4.48 1 98.56 107 ALA B C 1
ATOM 2008 O O . ALA B 1 107 ? -12.055 -13.844 4.969 1 98.56 107 ALA B O 1
ATOM 2009 N N . TYR B 1 108 ? -11.781 -16.047 4.512 1 98.5 108 TYR B N 1
ATOM 2010 C CA . TYR B 1 108 ? -13.102 -16.359 5.059 1 98.5 108 TYR B CA 1
ATOM 2011 C C . TYR B 1 108 ? -13.148 -16.094 6.559 1 98.5 108 TYR B C 1
ATOM 2013 O O . TYR B 1 108 ? -14.148 -15.609 7.082 1 98.5 108 TYR B O 1
ATOM 2021 N N . ARG B 1 109 ? -12.117 -16.484 7.203 1 97.88 109 ARG B N 1
ATOM 2022 C CA . ARG B 1 109 ? -12.055 -16.219 8.633 1 97.88 109 ARG B CA 1
ATOM 2023 C C . ARG B 1 109 ? -12.266 -14.727 8.914 1 97.88 109 ARG B C 1
ATOM 2025 O O . ARG B 1 109 ? -13.047 -14.359 9.789 1 97.88 109 ARG B O 1
ATOM 2032 N N . ARG B 1 110 ? -11.672 -13.914 8.172 1 98.06 110 ARG B N 1
ATOM 2033 C CA . ARG B 1 110 ? -11.789 -12.461 8.312 1 98.06 110 ARG B CA 1
ATOM 2034 C C . ARG B 1 110 ? -13.18 -11.984 7.926 1 98.06 110 ARG B C 1
ATOM 2036 O O . ARG B 1 110 ? -13.797 -11.188 8.641 1 98.06 110 ARG B O 1
ATOM 2043 N N . ALA B 1 111 ? -13.641 -12.469 6.828 1 98.56 111 ALA B N 1
ATOM 2044 C CA . ALA B 1 111 ? -14.953 -12.07 6.316 1 98.56 111 ALA B CA 1
ATOM 2045 C C . ALA B 1 111 ? -16.062 -12.469 7.293 1 98.56 111 ALA B C 1
ATOM 2047 O O . ALA B 1 111 ? -17 -11.703 7.512 1 98.56 111 ALA B O 1
ATOM 2048 N N . ARG B 1 112 ? -15.883 -13.641 7.809 1 98.19 112 ARG B N 1
ATOM 2049 C CA . ARG B 1 112 ? -16.875 -14.148 8.758 1 98.19 112 ARG B CA 1
ATOM 2050 C C . ARG B 1 112 ? -16.953 -13.25 9.992 1 98.19 112 ARG B C 1
ATOM 2052 O O . ARG B 1 112 ? -18.047 -12.883 10.414 1 98.19 112 ARG B O 1
ATOM 2059 N N . ARG B 1 113 ? -15.852 -12.891 10.547 1 97.88 113 ARG B N 1
ATOM 2060 C CA . ARG B 1 113 ? -15.789 -12 11.695 1 97.88 113 ARG B CA 1
ATOM 2061 C C . ARG B 1 113 ? -16.391 -10.633 11.359 1 97.88 113 ARG B C 1
ATOM 2063 O O . ARG B 1 113 ? -17.156 -10.086 12.141 1 97.88 113 ARG B O 1
ATOM 2070 N N . GLN B 1 114 ? -16.062 -10.164 10.203 1 98.06 114 GLN B N 1
ATOM 2071 C CA . GLN B 1 114 ? -16.547 -8.859 9.781 1 98.06 114 GLN B CA 1
ATOM 2072 C C . GLN B 1 114 ? -18.047 -8.883 9.516 1 98.06 114 GLN B C 1
ATOM 2074 O O . GLN B 1 114 ? -18.766 -7.941 9.867 1 98.06 114 GLN B O 1
ATOM 2079 N N . ALA B 1 115 ? -18.5 -9.914 8.891 1 98 115 ALA B N 1
ATOM 2080 C CA . ALA B 1 115 ? -19.938 -10.055 8.648 1 98 115 ALA B CA 1
ATOM 2081 C C . ALA B 1 115 ? -20.719 -10.078 9.969 1 98 115 ALA B C 1
ATOM 2083 O O . ALA B 1 115 ? -21.75 -9.43 10.094 1 98 115 ALA B O 1
ATOM 2084 N N . ALA B 1 116 ? -20.156 -10.805 10.883 1 97.94 116 ALA B N 1
ATOM 2085 C CA . ALA B 1 116 ? -20.781 -10.852 12.203 1 97.94 116 ALA B CA 1
ATOM 2086 C C . ALA B 1 116 ? -20.859 -9.469 12.828 1 97.94 116 ALA B C 1
ATOM 2088 O O . ALA B 1 116 ? -21.906 -9.047 13.312 1 97.94 116 ALA B O 1
ATOM 2089 N N . ALA B 1 117 ? -19.797 -8.82 12.75 1 97.12 117 ALA B N 1
ATOM 2090 C CA . ALA B 1 117 ? -19.719 -7.484 13.336 1 97.12 117 ALA B CA 1
ATOM 2091 C C . ALA B 1 117 ? -20.688 -6.52 12.664 1 97.12 117 ALA B C 1
ATOM 2093 O O . ALA B 1 117 ? -21.359 -5.738 13.336 1 97.12 117 ALA B O 1
ATOM 2094 N N . GLU B 1 118 ? -20.859 -6.605 11.406 1 96.56 118 GLU B N 1
ATOM 2095 C CA . GLU B 1 118 ? -21.641 -5.625 10.656 1 96.56 118 GLU B CA 1
ATOM 2096 C C . GLU B 1 118 ? -23.125 -5.973 10.68 1 96.56 118 GLU B C 1
ATOM 2098 O O . GLU B 1 118 ? -23.969 -5.09 10.523 1 96.56 118 GLU B O 1
ATOM 2103 N N . THR B 1 119 ? -23.422 -7.266 10.836 1 95.44 119 THR B N 1
ATOM 2104 C CA . THR B 1 119 ? -24.828 -7.688 10.805 1 95.44 119 THR B CA 1
ATOM 2105 C C . THR B 1 119 ? -25.406 -7.742 12.219 1 95.44 119 THR B C 1
ATOM 2107 O O . THR B 1 119 ? -26.625 -7.742 12.391 1 95.44 119 THR B O 1
ATOM 2110 N N . GLY B 1 120 ? -24.469 -7.855 13.148 1 95.94 120 GLY B N 1
ATOM 2111 C CA . GLY B 1 120 ? -24.922 -8.031 14.523 1 95.94 120 GLY B CA 1
ATOM 2112 C C . GLY B 1 120 ? -25.266 -9.469 14.852 1 95.94 120 GLY B C 1
ATOM 2113 O O . GLY B 1 120 ? -25.734 -9.758 15.961 1 95.94 120 GLY B O 1
ATOM 2114 N N . TYR B 1 121 ? -24.953 -10.266 13.867 1 94.38 121 TYR B N 1
ATOM 2115 C CA . TYR B 1 121 ? -25.172 -11.688 14.117 1 94.38 121 TYR B CA 1
ATOM 2116 C C . TYR B 1 121 ? -23.984 -12.297 14.844 1 94.38 121 TYR B C 1
ATOM 2118 O O . TYR B 1 121 ? -22.906 -11.703 14.891 1 94.38 121 TYR B O 1
ATOM 2126 N N . GLY B 1 122 ? -24.188 -13.352 15.625 1 94.31 122 GLY B N 1
ATOM 2127 C CA . GLY B 1 122 ? -23.047 -14.125 16.109 1 94.31 122 GLY B CA 1
ATOM 2128 C C . GLY B 1 122 ? -22.297 -14.836 15.008 1 94.31 122 GLY B C 1
ATOM 2129 O O . GLY B 1 122 ? -22.875 -15.164 13.961 1 94.31 122 GLY B O 1
ATOM 2130 N N . GLU B 1 123 ? -21.031 -15 15.102 1 95.25 123 GLU B N 1
ATOM 2131 C CA . GLU B 1 123 ? -20.219 -15.68 14.102 1 95.25 123 GLU B CA 1
ATOM 2132 C C . GLU B 1 123 ? -20.797 -17.047 13.766 1 95.25 123 GLU B C 1
ATOM 2134 O O . GLU B 1 123 ? -20.625 -17.547 12.648 1 95.25 123 GLU B O 1
ATOM 2139 N N . SER B 1 124 ? -21.516 -17.656 14.719 1 95.62 124 SER B N 1
ATOM 2140 C CA . SER B 1 124 ? -22.062 -18.984 14.539 1 95.62 124 SER B CA 1
ATOM 2141 C C . SER B 1 124 ? -23.219 -18.984 13.547 1 95.62 124 SER B C 1
ATOM 2143 O O . SER B 1 124 ? -23.656 -20.047 13.094 1 95.62 124 SER B O 1
ATOM 2145 N N . ALA B 1 125 ? -23.734 -17.859 13.227 1 96.06 125 ALA B N 1
ATOM 2146 C CA . ALA B 1 125 ? -24.797 -17.75 12.227 1 96.06 125 ALA B CA 1
ATOM 2147 C C . ALA B 1 125 ? -24.25 -18 10.828 1 96.06 125 ALA B C 1
ATOM 2149 O O . ALA B 1 125 ? -25.016 -18.25 9.891 1 96.06 125 ALA B O 1
ATOM 2150 N N . PHE B 1 126 ? -22.984 -17.859 10.727 1 97.56 126 PHE B N 1
ATOM 2151 C CA . PHE B 1 126 ? -22.297 -18.109 9.469 1 97.56 126 PHE B CA 1
ATOM 2152 C C . PHE B 1 126 ? -21.594 -19.453 9.484 1 97.56 126 PHE B C 1
ATOM 2154 O O . PHE B 1 126 ? -21.109 -19.891 10.531 1 97.56 126 PHE B O 1
ATOM 2161 N N . PRO B 1 127 ? -21.5 -20.172 8.305 1 97.5 127 PRO B N 1
ATOM 2162 C CA . PRO B 1 127 ? -20.797 -21.453 8.258 1 97.5 127 PRO B CA 1
ATOM 2163 C C . PRO B 1 127 ? -19.359 -21.359 8.75 1 97.5 127 PRO B C 1
ATOM 2165 O O . PRO B 1 127 ? -18.703 -20.328 8.594 1 97.5 127 PRO B O 1
ATOM 2168 N N . ASP B 1 128 ? -18.844 -22.438 9.281 1 96.62 128 ASP B N 1
ATOM 2169 C CA . ASP B 1 128 ? -17.484 -22.469 9.812 1 96.62 128 ASP B CA 1
ATOM 2170 C C . ASP B 1 128 ? -16.453 -22.391 8.68 1 96.62 128 ASP B C 1
ATOM 2172 O O . ASP B 1 128 ? -15.367 -21.844 8.867 1 96.62 128 ASP B O 1
ATOM 2176 N N . LEU B 1 129 ? -16.875 -23.016 7.566 1 96.62 129 LEU B N 1
ATOM 2177 C CA . LEU B 1 129 ? -16.031 -22.984 6.379 1 96.62 129 LEU B CA 1
ATOM 2178 C C . LEU B 1 129 ? -16.703 -22.234 5.242 1 96.62 129 LEU B C 1
ATOM 2180 O O . LEU B 1 129 ? -17.938 -22.109 5.227 1 96.62 129 LEU B O 1
ATOM 2184 N N . CYS B 1 130 ? -15.977 -21.703 4.371 1 97.75 130 CYS B N 1
ATOM 2185 C CA . CYS B 1 130 ? -16.5 -20.953 3.242 1 97.75 130 CYS B CA 1
ATOM 2186 C C . CYS B 1 130 ? -17.531 -21.781 2.473 1 97.75 130 CYS B C 1
ATOM 2188 O O . CYS B 1 130 ? -17.219 -22.859 1.969 1 97.75 130 CYS B O 1
ATOM 2190 N N . PRO B 1 131 ? -18.625 -21.297 2.342 1 96.94 131 PRO B N 1
ATOM 2191 C CA . PRO B 1 131 ? -19.688 -22.078 1.7 1 96.94 131 PRO B CA 1
ATOM 2192 C C . PRO B 1 131 ? -19.672 -21.953 0.178 1 96.94 131 PRO B C 1
ATOM 2194 O O . PRO B 1 131 ? -20.484 -22.578 -0.503 1 96.94 131 PRO B O 1
ATOM 2197 N N . TYR B 1 132 ? -18.75 -21.188 -0.336 1 96.75 132 TYR B N 1
ATOM 2198 C CA . TYR B 1 132 ? -18.75 -20.906 -1.769 1 96.75 132 TYR B CA 1
ATOM 2199 C C . TYR B 1 132 ? -17.531 -21.531 -2.443 1 96.75 132 TYR B C 1
ATOM 2201 O O . TYR B 1 132 ? -16.422 -21.484 -1.904 1 96.75 132 TYR B O 1
ATOM 2209 N N . ARG B 1 133 ? -17.719 -22.078 -3.619 1 94.38 133 ARG B N 1
ATOM 2210 C CA . ARG B 1 133 ? -16.594 -22.484 -4.453 1 94.38 133 ARG B CA 1
ATOM 2211 C C . ARG B 1 133 ? -15.977 -21.297 -5.176 1 94.38 133 ARG B C 1
ATOM 2213 O O . ARG B 1 133 ? -16.672 -20.312 -5.473 1 94.38 133 ARG B O 1
ATOM 2220 N N . LEU B 1 134 ? -14.75 -21.391 -5.434 1 92.62 134 LEU B N 1
ATOM 2221 C CA . LEU B 1 134 ? -14.078 -20.297 -6.129 1 92.62 134 LEU B CA 1
ATOM 2222 C C . LEU B 1 134 ? -14.805 -19.953 -7.422 1 92.62 134 LEU B C 1
ATOM 2224 O O . LEU B 1 134 ? -14.992 -18.766 -7.734 1 92.62 134 LEU B O 1
ATOM 2228 N N . ALA B 1 135 ? -15.172 -20.969 -8.188 1 93.75 135 ALA B N 1
ATOM 2229 C CA . ALA B 1 135 ? -15.867 -20.75 -9.453 1 93.75 135 ALA B CA 1
ATOM 2230 C C . ALA B 1 135 ? -17.156 -19.969 -9.242 1 93.75 135 ALA B C 1
ATOM 2232 O O . ALA B 1 135 ? -17.5 -19.109 -10.062 1 93.75 135 ALA B O 1
ATOM 2233 N N . GLU B 1 136 ? -17.828 -20.234 -8.18 1 95.06 136 GLU B N 1
ATOM 2234 C CA . GLU B 1 136 ? -19.031 -19.484 -7.848 1 95.06 136 GLU B CA 1
ATOM 2235 C C . GLU B 1 136 ? -18.719 -18.047 -7.477 1 95.06 136 GLU B C 1
ATOM 2237 O O . GLU B 1 136 ? -19.359 -17.109 -7.977 1 95.06 136 GLU B O 1
ATOM 2242 N N . MET B 1 137 ? -17.75 -17.891 -6.629 1 95.5 137 MET B N 1
ATOM 2243 C CA . MET B 1 137 ? -17.359 -16.562 -6.148 1 95.5 137 MET B CA 1
ATOM 2244 C C . MET B 1 137 ? -17 -15.641 -7.312 1 95.5 137 MET B C 1
ATOM 2246 O O . MET B 1 137 ? -17.266 -14.438 -7.262 1 95.5 137 MET B O 1
ATOM 2250 N N . MET B 1 138 ? -16.453 -16.25 -8.336 1 95.44 138 MET B N 1
ATOM 2251 C CA . MET B 1 138 ? -15.93 -15.461 -9.445 1 95.44 138 MET B CA 1
ATOM 2252 C C . MET B 1 138 ? -16.969 -15.312 -10.547 1 95.44 138 MET B C 1
ATOM 2254 O O . MET B 1 138 ? -16.781 -14.555 -11.5 1 95.44 138 MET B O 1
ATOM 2258 N N . ASP B 1 139 ? -18.062 -16.047 -10.445 1 95.88 139 ASP B N 1
ATOM 2259 C CA . ASP B 1 139 ? -19.109 -16.047 -11.461 1 95.88 139 ASP B CA 1
ATOM 2260 C C . ASP B 1 139 ? -19.984 -14.805 -11.352 1 95.88 139 ASP B C 1
ATOM 2262 O O . ASP B 1 139 ? -20.688 -14.617 -10.344 1 95.88 139 ASP B O 1
ATOM 2266 N N . GLY B 1 140 ? -19.984 -14.047 -12.383 1 95.31 140 GLY B N 1
ATOM 2267 C CA . GLY B 1 140 ? -20.75 -12.812 -12.398 1 95.31 140 GLY B CA 1
ATOM 2268 C C . GLY B 1 140 ? -22.234 -13.031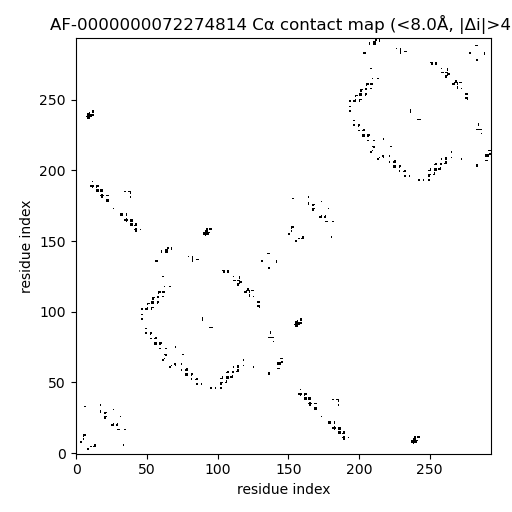 -12.242 1 95.31 140 GLY B C 1
ATOM 2269 O O . GLY B 1 140 ? -22.969 -12.117 -11.844 1 95.31 140 GLY B O 1
ATOM 2270 N N . ASP B 1 141 ? -22.688 -14.18 -12.453 1 94.56 141 ASP B N 1
ATOM 2271 C CA . ASP B 1 141 ? -24.109 -14.477 -12.398 1 94.56 141 ASP B CA 1
ATOM 2272 C C . ASP B 1 141 ? -24.469 -15.203 -11.109 1 94.56 141 ASP B C 1
ATOM 2274 O O . ASP B 1 141 ? -25.641 -15.508 -10.867 1 94.56 141 ASP B O 1
ATOM 2278 N N . PHE B 1 142 ? -23.5 -15.445 -10.266 1 95.56 142 PHE B N 1
ATOM 2279 C CA . PHE B 1 142 ? -23.75 -16.172 -9.023 1 95.56 142 PHE B CA 1
ATOM 2280 C C . PHE B 1 142 ? -24.203 -15.211 -7.922 1 95.56 142 PHE B C 1
ATOM 2282 O O . PHE B 1 142 ? -23.5 -14.25 -7.605 1 95.56 142 PHE B O 1
ATOM 2289 N N . TRP B 1 143 ? -25.312 -15.438 -7.344 1 95.44 143 TRP B N 1
ATOM 2290 C CA . TRP B 1 143 ? -25.859 -14.781 -6.168 1 95.44 143 TRP B CA 1
ATOM 2291 C C . TRP B 1 143 ? -26.375 -15.805 -5.156 1 95.44 143 TRP B C 1
ATOM 2293 O O . TRP B 1 143 ? -27.25 -16.609 -5.469 1 95.44 143 TRP B O 1
ATOM 2303 N N . PRO B 1 144 ? -25.719 -15.828 -3.98 1 92.5 144 PRO B N 1
ATOM 2304 C CA . PRO B 1 144 ? -26.141 -16.859 -3.023 1 92.5 144 PRO B CA 1
ATOM 2305 C C . PRO B 1 144 ? -27.516 -16.578 -2.434 1 92.5 144 PRO B C 1
ATOM 2307 O O . PRO B 1 144 ? -27.625 -15.938 -1.379 1 92.5 144 PRO B O 1
ATOM 2310 N N . ASP B 1 145 ? -28.547 -16.641 -3.322 1 80.44 145 ASP B N 1
ATOM 2311 C CA . ASP B 1 145 ? -29.922 -16.438 -2.859 1 80.44 145 ASP B CA 1
ATOM 2312 C C . ASP B 1 145 ? -30.297 -17.5 -1.834 1 80.44 145 ASP B C 1
ATOM 2314 O O . ASP B 1 145 ? -29.719 -18.594 -1.806 1 80.44 145 ASP B O 1
ATOM 2318 N N . GLN B 1 146 ? -30.875 -17.266 -0.714 1 57 146 GLN B N 1
ATOM 2319 C CA . GLN B 1 146 ? -31.375 -18.156 0.335 1 57 146 GLN B CA 1
ATOM 2320 C C . GLN B 1 146 ? -31.797 -19.516 -0.236 1 57 146 GLN B C 1
ATOM 2322 O O . GLN B 1 146 ? -32.406 -19.578 -1.299 1 57 146 GLN B O 1
ATOM 2327 N N . SER B 1 147 ? -30.688 -20.547 -0.252 1 43.25 147 SER B N 1
ATOM 2328 C CA . SER B 1 147 ? -31.344 -21.844 -0.288 1 43.25 147 SER B CA 1
ATOM 2329 C C . SER B 1 147 ? -32.375 -21.984 0.842 1 43.25 147 SER B C 1
ATOM 2331 O O . SER B 1 147 ? -32.188 -21.375 1.906 1 43.25 147 SER B O 1
#

InterPro domains:
  IPR002636 Protein from unkown function DUF29 [PF01724] (6-143)
  IPR002636 Protein from unkown function DUF29 [PTHR34235] (5-145)

Radius of gyration: 23.78 Å; Cα contacts (8 Å, |Δi|>4): 336; chains: 2; bounding box: 63×59×50 Å

Secondary structure (DSSP, 8-state):
-----HHHH-HHHHHHHHHHHHHTT-GGGS-HHHHHHHHHHHHHHHHHHHHHHHHHHHHHHHHHHH-GGG--HHHHHHHHHHHHHHHHHHHH-GGGGGGHHHHHHHHHHHHHHHHHHHH---GGGS-SS--S-HHHHH-TT------/-----HHHH-HHHHHHHHHHHHHTT-GGGS-HHHHHHHHHHHHHHHHHHHHHHHHHHHHHHHHHHH-GGG--HHHHHHHHHHHHHHHHHHHH-GGGGGGHHHHHHHHHHHHHHHHHHHH---GGGS-SS--S-HHHHH-TT------

Solvent-accessible surface area (backbone atoms only — not comparable to full-atom values): 15731 Å² total; per-residue (Å²): 125,83,70,73,48,57,66,67,49,18,38,45,55,32,20,50,52,43,20,52,27,42,72,70,64,41,57,89,76,34,63,51,70,60,50,23,50,52,38,36,48,52,28,53,47,53,52,48,48,51,23,52,45,46,16,54,32,47,25,41,48,50,44,44,35,76,33,67,90,65,64,43,70,65,48,52,50,48,38,53,49,34,37,50,51,50,50,53,50,40,59,38,15,53,67,52,63,80,45,43,70,65,32,47,55,55,12,37,57,52,15,45,54,48,38,16,66,75,69,70,46,58,59,80,79,46,73,95,55,75,87,66,52,70,70,47,70,60,31,90,82,58,66,65,59,76,125,124,83,70,73,48,55,64,68,49,18,37,43,55,32,20,48,51,42,21,50,27,41,74,69,64,41,57,89,77,34,62,50,69,62,50,21,51,52,39,36,47,53,27,51,48,52,54,49,48,53,22,51,45,47,15,55,33,45,25,40,48,49,45,44,34,75,33,65,90,65,64,44,71,66,47,52,48,48,38,53,51,34,37,50,50,50,49,54,52,38,60,38,15,52,67,51,62,80,45,44,68,63,32,47,56,56,12,38,56,52,14,45,52,49,39,15,66,75,70,70,46,59,59,80,80,46,73,94,57,76,87,67,50,68,71,48,70,61,34,91,83,57,66,65,61,75,126

Foldseek 3Di:
DPPDDCCVPPVPVLVVVQVVCVVVVVVVPHPVVVVVVVVVVVVVVLLVVLLQLLLQLLLLLVCVALVVVPDDPVSLVSLVVSLVVNVVSCVVPVVCVVVNVVSNQNSNVNSLVVSCVVVVHDSVSDDPHRPDDPCLSNDNPHHNHHD/DPPDPCCVPPVPVLVVVQVVCVVVVVVVPHPVVVVVVVVVVVVVVLLVVLLVLLLQLLLLLVCVALVVVPDDPVSLVSLLVSLVVNVVSCVVPVVCVVVNVVSQQNSNVNSLVVSCVVVVHPSVVDDPHRPDDPCLSNDNPHHNHHD